Protein AF-E8UXR1-F1 (afdb_monomer_lite)

Radius of gyration: 17.61 Å; chains: 1; bounding box: 44×47×44 Å

Organism: Terriglobus saanensis (strain ATCC BAA-1853 / DSM 23119 / SP1PR4) (NCBI:txid401053)

Sequence (199 aa):
MHSKFLLACFILFTGIFQSSGQEKSSDSKLLAPPGWRSERFSLPPAFAKSIPFAGKEDIRFSPNWAKKNTEGYWTYCFLWAIDDSPSFAAKDIGIYLKDYFTGLIKANLAASKTDVSKAIPVEISLREAEEKNTADKVYEGDIRMLDYKEQAPITLHLRIFVRDQKKVNSGLIVFVEASPQPYNDKVWRYFDSIYKSIN

Structure (mmCIF, N/CA/C/O backbone):
data_AF-E8UXR1-F1
#
_entry.id   AF-E8UXR1-F1
#
loop_
_atom_site.group_PDB
_atom_site.id
_atom_site.type_symbol
_atom_site.label_atom_id
_atom_site.label_alt_id
_atom_site.label_comp_id
_atom_site.label_asym_id
_atom_site.label_entity_id
_atom_site.label_seq_id
_atom_site.pdbx_PDB_ins_code
_atom_site.Cartn_x
_atom_site.Cartn_y
_atom_site.Cartn_z
_atom_site.occupancy
_atom_site.B_iso_or_equiv
_atom_site.auth_seq_id
_atom_site.auth_comp_id
_atom_site.auth_asym_id
_atom_site.auth_atom_id
_atom_site.pdbx_PDB_model_num
ATOM 1 N N . MET A 1 1 ? -29.938 -2.449 15.544 1.00 37.88 1 MET A N 1
ATOM 2 C CA . MET A 1 1 ? -28.965 -1.366 15.269 1.00 37.88 1 MET A CA 1
ATOM 3 C C . MET A 1 1 ? -28.239 -1.672 13.968 1.00 37.88 1 MET A C 1
ATOM 5 O O . MET A 1 1 ? -27.291 -2.444 13.956 1.00 37.88 1 MET A O 1
ATOM 9 N N . HIS A 1 2 ? -28.730 -1.133 12.856 1.00 36.16 2 HIS A N 1
ATOM 10 C CA . HIS A 1 2 ? -28.095 -1.254 11.544 1.00 36.16 2 HIS A CA 1
ATOM 11 C C . HIS A 1 2 ? -27.797 0.156 11.050 1.00 36.16 2 HIS A C 1
ATOM 13 O O . HIS A 1 2 ? -28.686 0.831 10.539 1.00 36.16 2 HIS A O 1
ATOM 19 N N . SER A 1 3 ? -26.565 0.623 11.265 1.00 33.28 3 SER A N 1
ATOM 20 C CA . SER A 1 3 ? -26.126 1.895 10.698 1.00 33.28 3 SER A CA 1
ATOM 21 C C . SER A 1 3 ? -25.685 1.658 9.259 1.00 33.28 3 SER A C 1
ATOM 23 O O . SER A 1 3 ? -24.635 1.069 9.000 1.00 33.28 3 SER A O 1
ATOM 25 N N . LYS A 1 4 ? -26.530 2.078 8.317 1.00 41.59 4 LYS A N 1
ATOM 26 C CA . LYS A 1 4 ? -26.169 2.239 6.910 1.00 41.59 4 LYS A CA 1
ATOM 27 C C . LYS A 1 4 ? -25.312 3.503 6.809 1.00 41.59 4 LYS A C 1
ATOM 29 O O . LYS A 1 4 ? -25.855 4.602 6.775 1.00 41.59 4 LYS A O 1
ATOM 34 N N . PHE A 1 5 ? -23.990 3.365 6.774 1.00 36.91 5 PHE A N 1
ATOM 35 C CA . PHE A 1 5 ? -23.111 4.483 6.430 1.00 36.91 5 PHE A CA 1
ATOM 36 C C . PHE A 1 5 ? -23.036 4.606 4.905 1.00 36.91 5 PHE A C 1
ATOM 38 O O . PHE A 1 5 ? -22.267 3.918 4.239 1.00 36.91 5 PHE A O 1
ATOM 45 N N . LEU A 1 6 ? -23.900 5.462 4.355 1.00 40.62 6 LEU A N 1
ATOM 46 C CA . LEU A 1 6 ? -23.766 6.002 3.006 1.00 40.62 6 LEU A CA 1
ATOM 47 C C . LEU A 1 6 ? -22.643 7.044 3.020 1.00 40.62 6 LEU A C 1
ATOM 49 O O . LEU A 1 6 ? -22.712 8.038 3.739 1.00 40.62 6 LEU A O 1
ATOM 53 N N . LEU A 1 7 ? -21.605 6.794 2.229 1.00 43.22 7 LEU A N 1
ATOM 54 C CA . LEU A 1 7 ? -20.548 7.752 1.940 1.00 43.22 7 LEU A CA 1
ATOM 55 C C . LEU A 1 7 ? -21.128 8.838 1.020 1.00 43.22 7 LEU A C 1
ATOM 57 O O . LEU A 1 7 ? -21.437 8.562 -0.136 1.00 43.22 7 LEU A O 1
ATOM 61 N N . ALA A 1 8 ? -21.288 10.057 1.528 1.00 37.31 8 ALA A N 1
ATOM 62 C CA . ALA A 1 8 ? -21.644 11.226 0.730 1.00 37.31 8 ALA A CA 1
ATOM 63 C C . ALA A 1 8 ? -20.535 12.276 0.869 1.00 37.31 8 ALA A C 1
ATOM 65 O O . ALA A 1 8 ? -20.565 13.116 1.764 1.00 37.31 8 ALA A O 1
ATOM 66 N N . CYS A 1 9 ? -19.539 12.222 -0.017 1.00 46.47 9 CYS A N 1
ATOM 67 C CA . CYS A 1 9 ? -18.670 13.369 -0.266 1.00 46.47 9 CYS A CA 1
ATOM 68 C C . CYS A 1 9 ? -19.430 14.345 -1.175 1.00 46.47 9 CYS A C 1
ATOM 70 O O . CYS A 1 9 ? -19.465 14.167 -2.390 1.00 46.47 9 CYS A O 1
ATOM 72 N N . PHE A 1 10 ? -20.069 15.357 -0.586 1.00 40.69 10 PHE A N 1
ATOM 73 C CA . PHE A 1 10 ? -20.599 16.504 -1.326 1.00 40.69 10 PHE A CA 1
ATOM 74 C C . PHE A 1 10 ? -19.429 17.427 -1.695 1.00 40.69 10 PHE A C 1
ATOM 76 O O . PHE A 1 10 ? -18.862 18.087 -0.826 1.00 40.69 10 PHE A O 1
ATOM 83 N N . ILE A 1 11 ? -19.060 17.472 -2.976 1.00 49.19 11 ILE A N 1
ATOM 84 C CA . ILE A 1 11 ? -18.183 18.513 -3.525 1.00 49.19 11 ILE A CA 1
ATOM 85 C C . ILE A 1 11 ? -19.095 19.550 -4.183 1.00 49.19 11 ILE A C 1
ATOM 87 O O . ILE A 1 11 ? -19.743 19.270 -5.189 1.00 49.19 11 ILE A O 1
ATOM 91 N N . LEU A 1 12 ? -19.176 20.742 -3.590 1.00 37.81 12 LEU A N 1
ATOM 92 C CA . LEU A 1 12 ? -19.806 21.911 -4.201 1.00 37.81 12 LEU A CA 1
ATOM 93 C C . LEU A 1 12 ? -18.927 22.383 -5.366 1.00 37.81 12 LEU A C 1
ATOM 95 O O . LEU A 1 12 ? -17.820 22.871 -5.156 1.00 37.81 12 LEU A O 1
ATOM 99 N N . PHE A 1 13 ? -19.424 22.211 -6.590 1.00 39.62 13 PHE A N 1
ATOM 100 C CA . PHE A 1 13 ? -18.784 22.679 -7.815 1.00 39.62 13 PHE A CA 1
ATOM 101 C C . PHE A 1 13 ? -19.486 23.964 -8.270 1.00 39.62 13 PHE A C 1
ATOM 103 O O . PHE A 1 13 ? -20.562 23.918 -8.861 1.00 39.62 13 PHE A O 1
ATOM 110 N N . THR A 1 14 ? -18.897 25.124 -7.991 1.00 38.06 14 THR A N 1
ATOM 111 C CA . THR A 1 14 ? -19.207 26.353 -8.734 1.00 38.06 14 THR A CA 1
ATOM 112 C C . THR A 1 14 ? -18.170 26.486 -9.836 1.00 38.06 14 THR A C 1
ATOM 114 O O . THR A 1 14 ? -16.982 26.637 -9.560 1.00 38.06 14 THR A O 1
ATOM 117 N N . GLY A 1 15 ? -18.628 26.321 -11.075 1.00 40.72 15 GLY A N 1
ATOM 118 C CA . GLY A 1 15 ? -17.775 26.188 -12.246 1.00 40.72 15 GLY A CA 1
ATOM 119 C C . GLY A 1 15 ? -17.159 27.491 -12.743 1.00 40.72 15 GLY A C 1
ATOM 120 O O . GLY A 1 15 ? -17.719 28.568 -12.566 1.00 40.72 15 GLY A O 1
ATOM 121 N N . ILE A 1 16 ? -16.052 27.331 -13.469 1.00 42.31 16 ILE A N 1
ATOM 122 C CA . ILE A 1 16 ? -15.667 28.154 -14.617 1.00 42.31 16 ILE A CA 1
ATOM 123 C C . ILE A 1 16 ? -15.123 27.185 -15.674 1.00 42.31 16 ILE A C 1
ATOM 125 O O . ILE A 1 16 ? -14.246 26.369 -15.396 1.00 42.31 16 ILE A O 1
ATOM 129 N N . PHE A 1 17 ? -15.693 27.255 -16.877 1.00 44.66 17 PHE A N 1
ATOM 130 C CA . PHE A 1 17 ? -15.209 26.574 -18.074 1.00 44.66 17 PHE A CA 1
ATOM 131 C C . PHE A 1 17 ? -13.811 27.097 -18.428 1.00 44.66 17 PHE A C 1
ATOM 133 O O . PHE A 1 17 ? -13.660 28.280 -18.728 1.00 44.66 17 PHE A O 1
ATOM 140 N N . GLN A 1 18 ? -12.813 26.217 -18.477 1.00 37.34 18 GLN A N 1
ATOM 141 C CA . GLN A 1 18 ? -11.629 26.428 -19.304 1.00 37.34 18 GLN A CA 1
ATOM 142 C C . GLN A 1 18 ? -11.353 25.164 -20.115 1.00 37.34 18 GLN A C 1
ATOM 144 O O . GLN A 1 18 ? -11.163 24.075 -19.582 1.00 37.34 18 GLN A O 1
ATOM 149 N N . SER A 1 19 ? -11.402 25.347 -21.431 1.00 42.09 19 SER A N 1
ATOM 150 C CA . SER A 1 19 ? -10.978 24.392 -22.446 1.00 42.09 19 SER A CA 1
ATOM 151 C C . SER A 1 19 ? -9.459 24.235 -22.376 1.00 42.09 19 SER A C 1
ATOM 153 O O . SER A 1 19 ? -8.739 25.190 -22.664 1.00 42.09 19 SER A O 1
ATOM 155 N N . SER A 1 20 ? -8.978 23.029 -22.089 1.00 39.06 20 SER A N 1
ATOM 156 C CA . SER A 1 20 ? -7.626 22.597 -22.440 1.00 39.06 20 SER A CA 1
ATOM 157 C C . SER A 1 20 ? -7.711 21.303 -23.248 1.00 39.06 20 SER A C 1
ATOM 159 O O . SER A 1 20 ? -8.556 20.441 -22.998 1.00 39.06 20 SER A O 1
ATOM 161 N N . GLY A 1 21 ? -6.901 21.249 -24.307 1.00 32.19 21 GLY A N 1
ATOM 162 C CA . GLY A 1 21 ? -6.923 20.207 -25.325 1.00 32.19 21 GLY A CA 1
ATOM 163 C C . GLY A 1 21 ? -6.777 18.806 -24.744 1.00 32.19 21 GLY A C 1
ATOM 164 O O . GLY A 1 21 ? -6.145 18.600 -23.711 1.00 32.19 21 GLY A O 1
ATOM 165 N N . GLN A 1 22 ? -7.375 17.835 -25.434 1.00 39.00 22 GLN A N 1
ATOM 166 C CA . GLN A 1 22 ? -7.189 16.424 -25.130 1.00 39.00 22 GLN A CA 1
ATOM 167 C C . GLN A 1 22 ? -5.724 16.035 -25.337 1.00 39.00 22 GLN A C 1
ATOM 169 O O . GLN A 1 22 ? -5.319 15.632 -26.426 1.00 39.00 22 GLN A O 1
ATOM 174 N N . GLU A 1 23 ? -4.935 16.120 -24.275 1.00 38.19 23 GLU A N 1
ATOM 175 C CA . GLU A 1 23 ? -3.692 15.381 -24.189 1.00 38.19 23 GLU A CA 1
ATOM 176 C C . GLU A 1 23 ? -4.058 13.942 -23.827 1.00 38.19 23 GLU A C 1
ATOM 178 O O . GLU A 1 23 ? -4.617 13.640 -22.770 1.00 38.19 23 GLU A O 1
ATOM 183 N N . LYS A 1 24 ? -3.847 13.052 -24.794 1.00 35.44 24 LYS A N 1
ATOM 184 C CA . LYS A 1 24 ? -4.186 11.635 -24.731 1.00 35.44 24 LYS A CA 1
ATOM 185 C C . LYS A 1 24 ? -3.234 10.941 -23.751 1.00 35.44 24 LYS A C 1
ATOM 187 O O . LYS A 1 24 ? -2.323 10.237 -24.172 1.00 35.44 24 LYS A O 1
ATOM 192 N N . SER A 1 25 ? -3.430 11.140 -22.446 1.00 35.50 25 SER A N 1
ATOM 193 C CA . SER A 1 25 ? -2.745 10.340 -21.429 1.00 35.50 25 SER A CA 1
ATOM 194 C C . SER A 1 25 ? -3.220 8.900 -21.597 1.00 35.50 25 SER A C 1
ATOM 196 O O . SER A 1 25 ? -4.424 8.654 -21.508 1.00 35.50 25 SER A O 1
ATOM 198 N N . SER A 1 26 ? -2.315 7.968 -21.892 1.00 37.97 26 SER A N 1
ATOM 199 C CA . SER A 1 26 ? -2.614 6.538 -21.980 1.00 37.97 26 SER A CA 1
ATOM 200 C C . SER A 1 26 ? -3.322 6.091 -20.702 1.00 37.97 26 SER A C 1
ATOM 202 O O . SER A 1 26 ? -2.708 6.000 -19.641 1.00 37.97 26 SER A O 1
ATOM 204 N N . ASP A 1 27 ? -4.631 5.881 -20.799 1.00 48.84 27 ASP A N 1
ATOM 205 C CA . ASP A 1 27 ? -5.504 5.549 -19.680 1.00 48.84 27 ASP A CA 1
ATOM 206 C C . ASP A 1 27 ? -5.240 4.083 -19.294 1.00 48.84 27 ASP A C 1
ATOM 208 O O . ASP A 1 27 ? -5.953 3.173 -19.718 1.00 48.84 27 ASP A O 1
ATOM 212 N N . SER A 1 28 ? -4.142 3.818 -18.573 1.00 49.62 28 SER A N 1
ATOM 213 C CA . SER A 1 28 ? -3.838 2.476 -18.072 1.00 49.62 28 SER A CA 1
ATOM 214 C C . SER A 1 28 ? -4.925 2.101 -17.068 1.00 49.62 28 SER A C 1
ATOM 216 O O . SER A 1 28 ? -4.946 2.565 -15.926 1.00 49.62 28 SER A O 1
ATOM 218 N N . LYS A 1 29 ? -5.897 1.311 -17.517 1.00 67.25 29 LYS A N 1
ATOM 219 C CA . LYS A 1 29 ? -7.053 0.918 -16.721 1.00 67.25 29 LYS A CA 1
ATOM 220 C C . LYS A 1 29 ? -6.746 -0.444 -16.108 1.00 67.25 29 LYS A C 1
ATOM 222 O O . LYS A 1 29 ? -6.852 -1.441 -16.814 1.00 67.25 29 LYS A O 1
ATOM 227 N N . LEU A 1 30 ? -6.399 -0.504 -14.817 1.00 82.06 30 LEU A N 1
ATOM 228 C CA . LEU A 1 30 ? -6.308 -1.801 -14.133 1.00 82.06 30 LEU A CA 1
ATOM 229 C C . LEU A 1 30 ? -7.620 -2.568 -14.347 1.00 82.06 30 LEU A C 1
ATOM 231 O O . LEU A 1 30 ? -8.709 -1.995 -14.193 1.00 82.06 30 LEU A O 1
ATOM 235 N N . LEU A 1 31 ? -7.552 -3.857 -14.658 1.00 85.06 31 LEU A N 1
ATOM 236 C CA . LEU A 1 31 ? -8.752 -4.683 -14.675 1.00 85.06 31 LEU A CA 1
ATOM 237 C C . LEU A 1 31 ? -9.374 -4.712 -13.268 1.00 85.06 31 LEU A C 1
ATOM 239 O O . LEU A 1 31 ? -8.678 -4.738 -12.255 1.00 85.06 31 LEU A O 1
ATOM 243 N N . ALA A 1 32 ? -10.702 -4.647 -13.197 1.00 84.25 32 ALA A N 1
ATOM 244 C CA . ALA A 1 32 ? -11.448 -4.832 -11.958 1.00 84.25 32 ALA A CA 1
ATOM 245 C C . ALA A 1 32 ? -12.195 -6.168 -12.051 1.00 84.25 32 ALA A C 1
ATOM 247 O O . ALA A 1 32 ? -13.115 -6.272 -12.868 1.00 84.25 32 ALA A O 1
ATOM 248 N N . PRO A 1 33 ? -11.816 -7.196 -11.270 1.00 87.88 33 PRO A N 1
ATOM 249 C CA . PRO A 1 33 ? -12.578 -8.434 -11.235 1.00 87.88 33 PRO A CA 1
ATOM 250 C C . PRO A 1 33 ? -14.012 -8.181 -10.731 1.00 87.88 33 PRO A C 1
ATOM 252 O O . PRO A 1 33 ? -14.260 -7.184 -10.043 1.00 87.88 33 PRO A O 1
ATOM 255 N N . PRO A 1 34 ? -14.977 -9.068 -11.032 1.00 88.25 34 PRO A N 1
ATOM 256 C CA . PRO A 1 34 ? -16.359 -8.894 -10.595 1.00 88.25 34 PRO A CA 1
ATOM 257 C C . PRO A 1 34 ? -16.476 -8.642 -9.085 1.00 88.25 34 PRO A C 1
ATOM 259 O O . PRO A 1 34 ? -15.903 -9.365 -8.272 1.00 88.25 34 PRO A O 1
ATOM 262 N N . GLY A 1 35 ? -17.220 -7.599 -8.710 1.00 90.75 35 GLY A N 1
ATOM 263 C CA . GLY A 1 35 ? -17.447 -7.221 -7.310 1.00 90.75 35 GLY A CA 1
ATOM 264 C C . GLY A 1 35 ? -16.310 -6.439 -6.644 1.00 90.75 35 GLY A C 1
ATOM 265 O O . GLY A 1 35 ? -16.484 -5.997 -5.508 1.00 90.75 35 GLY A O 1
ATOM 266 N N . TRP A 1 36 ? -15.177 -6.227 -7.321 1.00 94.81 36 TRP A N 1
ATOM 267 C CA . TRP A 1 36 ? -14.120 -5.357 -6.813 1.00 94.81 36 TRP A CA 1
ATOM 268 C C . TRP A 1 36 ? -14.499 -3.891 -6.997 1.00 94.81 36 TRP A C 1
ATOM 270 O O . TRP A 1 36 ? -15.018 -3.480 -8.036 1.00 94.81 36 TRP A O 1
ATOM 280 N N . ARG A 1 37 ? -14.225 -3.090 -5.970 1.00 95.19 37 ARG A N 1
ATOM 281 C CA . ARG A 1 37 ? -14.463 -1.645 -5.985 1.00 95.19 37 ARG A CA 1
ATOM 282 C C . ARG A 1 37 ? -13.205 -0.929 -6.461 1.00 95.19 37 ARG A C 1
ATOM 284 O O . ARG A 1 37 ? -12.111 -1.300 -6.050 1.00 95.19 37 ARG A O 1
ATOM 291 N N . SER A 1 38 ? -13.366 0.124 -7.256 1.00 94.75 38 SER A N 1
ATOM 292 C CA . SER A 1 38 ? -12.246 0.910 -7.779 1.00 94.75 38 SER A CA 1
ATOM 293 C C . SER A 1 38 ? -12.254 2.339 -7.253 1.00 94.75 38 SER A C 1
ATOM 295 O O . SER A 1 38 ? -13.321 2.937 -7.126 1.00 94.75 38 SER A O 1
ATOM 297 N N . GLU A 1 39 ? -11.072 2.897 -7.003 1.00 94.25 39 GLU A N 1
ATOM 298 C CA . GLU A 1 39 ? -10.871 4.320 -6.699 1.00 94.25 39 GLU A CA 1
ATOM 299 C C . GLU A 1 39 ? -9.656 4.850 -7.468 1.00 94.25 39 GLU A C 1
ATOM 301 O O . GLU A 1 39 ? -8.744 4.086 -7.783 1.00 94.25 39 GLU A O 1
ATOM 306 N N . ARG A 1 40 ? -9.663 6.147 -7.796 1.00 93.75 40 ARG A N 1
ATOM 307 C CA . ARG A 1 40 ? -8.572 6.829 -8.506 1.00 93.75 40 ARG A CA 1
ATOM 308 C C . ARG A 1 40 ? -8.361 8.227 -7.970 1.00 93.75 40 ARG A C 1
ATOM 310 O O . ARG A 1 40 ? -9.339 8.940 -7.747 1.00 93.75 40 ARG A O 1
ATOM 317 N N . PHE A 1 41 ? -7.106 8.634 -7.846 1.00 92.12 41 PHE A N 1
ATOM 318 C CA . PHE A 1 41 ? -6.729 10.002 -7.494 1.00 92.12 41 PHE A CA 1
ATOM 319 C C . PHE A 1 41 ? -5.282 10.301 -7.909 1.00 92.12 41 PHE A C 1
ATOM 321 O O . PHE A 1 41 ? -4.548 9.409 -8.329 1.00 92.12 41 PHE A O 1
ATOM 328 N N . SER A 1 42 ? -4.883 11.570 -7.837 1.00 94.94 42 SER A N 1
ATOM 329 C CA . SER A 1 42 ? -3.529 12.011 -8.189 1.00 94.94 42 SER A CA 1
ATOM 330 C C . SER A 1 42 ? -2.513 11.698 -7.089 1.00 94.94 42 SER A C 1
ATOM 332 O O . SER A 1 42 ? -2.836 11.770 -5.901 1.00 94.94 42 SER A O 1
ATOM 334 N N . LEU A 1 43 ? -1.275 11.421 -7.493 1.00 93.62 43 LEU A N 1
ATOM 335 C CA . LEU A 1 43 ? -0.114 11.363 -6.611 1.00 93.62 43 LEU A CA 1
ATOM 336 C C . LEU A 1 43 ? 0.544 12.754 -6.495 1.00 93.62 43 LEU A C 1
ATOM 338 O O . LEU A 1 43 ? 0.586 13.484 -7.490 1.00 93.62 43 LEU A O 1
ATOM 342 N N . PRO A 1 44 ? 1.070 13.120 -5.312 1.00 94.88 44 PRO A N 1
ATOM 343 C CA . PRO A 1 44 ? 0.898 12.410 -4.046 1.00 94.88 44 PRO A CA 1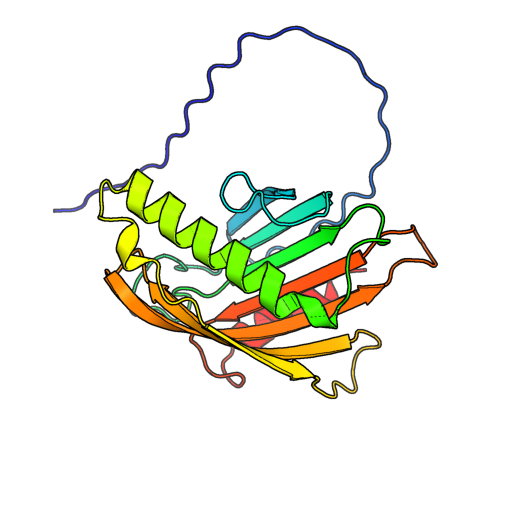
ATOM 344 C C . PRO A 1 44 ? -0.544 12.562 -3.515 1.00 94.88 44 PRO A C 1
ATOM 346 O O . PRO A 1 44 ? -1.168 13.610 -3.713 1.00 94.88 44 PRO A O 1
ATOM 349 N N . PRO A 1 45 ? -1.095 11.563 -2.800 1.00 95.62 45 PRO A N 1
ATOM 350 C CA . PRO A 1 45 ? -2.414 11.709 -2.200 1.00 95.62 45 PRO A CA 1
ATOM 351 C C . PRO A 1 45 ? -2.415 12.809 -1.140 1.00 95.62 45 PRO A C 1
ATOM 353 O O . PRO A 1 45 ? -1.420 13.049 -0.453 1.00 95.62 45 PRO A O 1
ATOM 356 N N . ALA A 1 46 ? -3.580 13.424 -0.915 1.00 96.25 46 ALA A N 1
ATOM 357 C CA . ALA A 1 46 ? -3.733 14.506 0.061 1.00 96.25 46 ALA A CA 1
ATOM 358 C C . ALA A 1 46 ? -3.284 14.124 1.486 1.00 96.25 46 ALA A C 1
ATOM 360 O O . ALA A 1 46 ? -2.893 15.005 2.255 1.00 96.25 46 ALA A O 1
ATOM 361 N N . PHE A 1 47 ? -3.326 12.830 1.825 1.00 96.06 47 PHE A N 1
ATOM 362 C CA . PHE A 1 47 ? -2.901 12.299 3.118 1.00 96.06 47 PHE A CA 1
ATOM 363 C C . PHE A 1 47 ? -1.396 11.983 3.216 1.00 96.06 47 PHE A C 1
ATOM 365 O O . PHE A 1 47 ? -0.916 11.818 4.332 1.00 96.06 47 PHE A O 1
ATOM 372 N N . ALA A 1 48 ? -0.640 11.936 2.110 1.00 95.31 48 ALA A N 1
ATOM 373 C CA . ALA A 1 48 ? 0.797 11.618 2.101 1.00 95.31 48 ALA A CA 1
ATOM 374 C C . ALA A 1 48 ? 1.600 12.557 1.179 1.00 95.31 48 ALA A C 1
ATOM 376 O O . ALA A 1 48 ? 2.274 12.135 0.244 1.00 95.31 48 ALA A O 1
ATOM 377 N N . LYS A 1 49 ? 1.536 13.862 1.464 1.00 93.69 49 LYS A N 1
ATOM 378 C CA . LYS A 1 49 ? 2.162 14.925 0.653 1.00 93.69 49 LYS A CA 1
ATOM 379 C C . LYS A 1 49 ? 3.699 14.934 0.650 1.00 93.69 49 LYS A C 1
ATOM 381 O O . LYS A 1 49 ? 4.276 15.692 -0.118 1.00 93.69 49 LYS A O 1
ATOM 386 N N . SER A 1 50 ? 4.355 14.162 1.519 1.00 90.00 50 SER A N 1
ATOM 387 C CA . SER A 1 50 ? 5.822 14.042 1.559 1.00 90.00 50 SER A CA 1
ATOM 388 C C . SER A 1 50 ? 6.388 13.195 0.419 1.00 90.00 50 SER A C 1
ATOM 390 O O . SER A 1 50 ? 7.585 13.267 0.152 1.00 90.00 50 SER A O 1
ATOM 392 N N . ILE A 1 51 ? 5.544 12.408 -0.256 1.00 92.00 51 ILE A N 1
ATOM 393 C CA . ILE A 1 51 ? 5.944 11.591 -1.399 1.00 92.00 51 ILE A CA 1
ATOM 394 C C . ILE A 1 51 ? 6.404 12.520 -2.548 1.00 92.00 51 ILE A C 1
ATOM 396 O O . ILE A 1 51 ? 5.622 13.369 -2.983 1.00 92.00 51 ILE A O 1
ATOM 400 N N . PRO A 1 52 ? 7.653 12.393 -3.046 1.00 91.38 52 PRO A N 1
ATOM 401 C CA . PRO A 1 52 ? 8.311 13.422 -3.860 1.00 91.38 52 PRO A CA 1
ATOM 402 C C . PRO A 1 52 ? 8.083 13.264 -5.374 1.00 91.38 52 PRO A C 1
ATOM 404 O O . PRO A 1 52 ? 8.923 13.679 -6.175 1.00 91.38 52 PRO A O 1
ATOM 407 N N . PHE A 1 53 ? 6.991 12.619 -5.780 1.00 90.38 53 PHE A N 1
ATOM 408 C CA . PHE A 1 53 ? 6.690 12.354 -7.184 1.00 90.38 53 PHE A CA 1
ATOM 409 C C . PHE A 1 53 ? 5.206 12.548 -7.492 1.00 90.38 53 PHE A C 1
ATOM 411 O O . PHE A 1 53 ? 4.339 12.361 -6.635 1.00 90.38 53 PHE A O 1
ATOM 418 N N . ALA A 1 54 ? 4.940 12.945 -8.734 1.00 91.25 54 ALA A N 1
ATOM 419 C CA . ALA A 1 54 ? 3.602 13.128 -9.275 1.00 91.25 54 ALA A CA 1
ATOM 420 C C . ALA A 1 54 ? 3.155 11.882 -10.050 1.00 91.25 54 ALA A C 1
ATOM 422 O O . ALA A 1 54 ? 3.941 10.974 -10.319 1.00 91.25 54 ALA A O 1
ATOM 423 N N . GLY A 1 55 ? 1.872 11.823 -10.388 1.00 92.19 55 GLY A N 1
ATOM 424 C CA . GLY A 1 55 ? 1.311 10.720 -11.154 1.00 92.19 55 GLY A CA 1
ATOM 425 C C . GLY A 1 55 ? -0.139 10.446 -10.802 1.00 92.19 55 GLY A C 1
ATOM 426 O O . GLY A 1 55 ? -0.865 11.310 -10.298 1.00 92.19 55 GLY A O 1
ATOM 427 N N . LYS A 1 56 ? -0.567 9.210 -11.043 1.00 93.12 56 LYS A N 1
ATOM 428 C CA . LYS A 1 56 ? -1.918 8.730 -10.748 1.00 93.12 56 LYS A CA 1
ATOM 429 C C . LYS A 1 56 ? -1.867 7.435 -9.953 1.00 93.12 56 LYS A C 1
ATOM 431 O O . LYS A 1 56 ? -1.040 6.565 -10.209 1.00 93.12 56 LYS A O 1
ATOM 436 N N . GLU A 1 57 ? -2.807 7.296 -9.032 1.00 94.38 57 GLU A N 1
ATOM 437 C CA . GLU A 1 57 ? -3.095 6.053 -8.334 1.00 94.38 57 GLU A CA 1
ATOM 438 C C . GLU A 1 57 ? -4.407 5.447 -8.847 1.00 94.38 57 GLU A C 1
ATOM 440 O O . GLU A 1 57 ? -5.413 6.149 -8.986 1.00 94.38 57 GLU A O 1
ATOM 445 N N . ASP A 1 58 ? -4.402 4.141 -9.127 1.00 95.00 58 ASP A N 1
ATOM 446 C CA . ASP A 1 58 ? -5.590 3.348 -9.471 1.00 95.00 58 ASP A CA 1
ATOM 447 C C . ASP A 1 58 ? -5.694 2.147 -8.515 1.00 95.00 58 ASP A C 1
ATOM 449 O O . ASP A 1 58 ? -4.828 1.276 -8.516 1.00 95.00 58 ASP A O 1
ATOM 453 N N . ILE A 1 59 ? -6.741 2.089 -7.687 1.00 96.12 59 ILE A N 1
ATOM 454 C CA . ILE A 1 59 ? -6.896 1.119 -6.585 1.00 96.12 59 ILE A CA 1
ATOM 455 C C . ILE A 1 59 ? -7.993 0.108 -6.902 1.00 96.12 59 ILE A C 1
ATOM 457 O O . ILE A 1 59 ? -9.043 0.470 -7.436 1.00 96.12 59 ILE A O 1
ATOM 461 N N . ARG A 1 60 ? -7.807 -1.157 -6.524 1.00 96.88 60 ARG A N 1
ATOM 462 C CA . ARG A 1 60 ? -8.830 -2.210 -6.530 1.00 96.88 60 ARG A CA 1
ATOM 463 C C . ARG A 1 60 ? -8.984 -2.775 -5.120 1.00 96.88 60 ARG A C 1
ATOM 465 O O . ARG A 1 60 ? -8.065 -3.388 -4.589 1.00 96.88 60 ARG A O 1
ATOM 472 N N . PHE A 1 61 ? -10.162 -2.610 -4.532 1.00 97.12 61 PHE A N 1
ATOM 473 C CA . PHE A 1 61 ? -10.530 -3.210 -3.253 1.00 97.12 61 PHE A CA 1
ATOM 474 C C . PHE A 1 61 ? -11.306 -4.501 -3.473 1.00 97.12 61 PHE A C 1
ATOM 476 O O . PHE A 1 61 ? -12.274 -4.515 -4.242 1.00 97.12 61 PHE A O 1
ATOM 483 N N . SER A 1 62 ? -10.926 -5.558 -2.760 1.00 96.94 62 SER A N 1
ATOM 484 C CA . SER A 1 62 ? -11.647 -6.826 -2.817 1.00 96.94 62 SER A CA 1
ATOM 485 C C . SER A 1 62 ? -13.088 -6.701 -2.282 1.00 96.94 62 SER A C 1
ATOM 487 O O . SER A 1 62 ? -13.422 -5.767 -1.532 1.00 96.94 62 SER A O 1
ATOM 489 N N . PRO A 1 63 ? -13.984 -7.639 -2.635 1.00 96.19 63 PRO A N 1
ATOM 490 C CA . PRO A 1 63 ? -15.281 -7.746 -1.986 1.00 96.19 63 PRO A CA 1
ATOM 491 C C . PRO A 1 63 ? -15.118 -7.872 -0.467 1.00 96.19 63 PRO A C 1
ATOM 493 O O . PRO A 1 63 ? -14.341 -8.687 0.016 1.00 96.19 63 PRO A O 1
ATOM 496 N N . ASN A 1 64 ? -15.902 -7.102 0.292 1.00 95.62 64 ASN A N 1
ATOM 497 C CA . ASN A 1 64 ? -15.852 -7.067 1.760 1.00 95.62 64 ASN A CA 1
ATOM 498 C C . ASN A 1 64 ? -14.549 -6.513 2.373 1.00 95.62 64 ASN A C 1
ATOM 500 O O . ASN A 1 64 ? -14.326 -6.711 3.565 1.00 95.62 64 ASN A O 1
ATOM 504 N N . TRP A 1 65 ? -13.748 -5.733 1.634 1.00 96.38 65 TRP A N 1
ATOM 505 C CA . TRP A 1 65 ? -12.487 -5.169 2.147 1.00 96.38 65 TRP A CA 1
ATOM 506 C C . TRP A 1 65 ? -12.573 -4.410 3.477 1.00 96.38 65 TRP A C 1
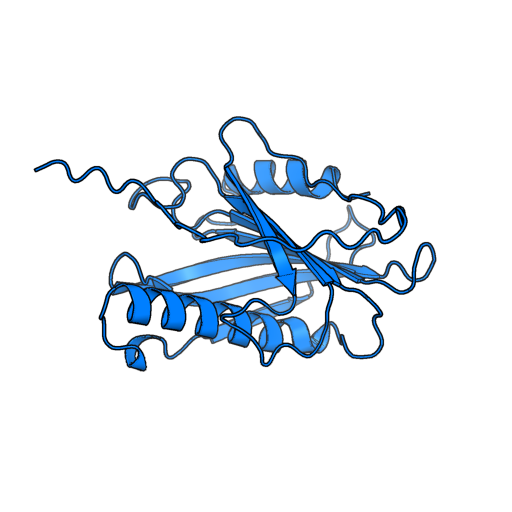ATOM 508 O O . TRP A 1 65 ? -11.608 -4.368 4.237 1.00 96.38 65 TRP A O 1
ATOM 518 N N . ALA A 1 66 ? -13.733 -3.824 3.779 1.00 95.38 66 ALA A N 1
ATOM 519 C CA . ALA A 1 66 ? -13.984 -3.078 5.008 1.00 95.38 66 ALA A CA 1
ATOM 520 C C . ALA A 1 66 ? -14.744 -3.877 6.084 1.00 95.38 66 ALA A C 1
ATOM 522 O O . ALA A 1 66 ? -15.132 -3.300 7.097 1.00 95.38 66 ALA A O 1
ATOM 523 N N . LYS A 1 67 ? -15.003 -5.175 5.875 1.00 96.62 67 LYS A N 1
ATOM 524 C CA . LYS A 1 67 ? -15.758 -6.022 6.804 1.00 96.62 67 LYS A CA 1
ATOM 525 C C . LYS A 1 67 ? -14.819 -6.988 7.522 1.00 96.62 67 LYS A C 1
ATOM 527 O O . LYS A 1 67 ? -14.325 -7.938 6.915 1.00 96.62 67 LYS A O 1
ATOM 532 N N . LYS A 1 68 ? -14.620 -6.759 8.822 1.00 94.50 68 LYS A N 1
ATOM 533 C CA . LYS A 1 68 ? -13.819 -7.622 9.699 1.00 94.50 68 LYS A CA 1
ATOM 534 C C . LYS A 1 68 ? -14.247 -9.090 9.598 1.00 94.50 68 LYS A C 1
ATOM 536 O O . LYS A 1 68 ? -15.423 -9.383 9.374 1.00 94.50 68 LYS A O 1
ATOM 541 N N . ASN A 1 69 ? -13.300 -10.000 9.825 1.00 93.12 69 ASN A N 1
ATOM 542 C CA . ASN A 1 69 ? -13.501 -11.454 9.822 1.00 93.12 69 ASN A CA 1
ATOM 543 C C . ASN A 1 69 ? -14.029 -11.991 8.482 1.00 93.12 69 ASN A C 1
ATOM 545 O O . ASN A 1 69 ? -14.707 -13.016 8.438 1.00 93.12 69 ASN A O 1
ATOM 549 N N . THR A 1 70 ? -13.743 -11.289 7.386 1.00 95.88 70 THR A N 1
ATOM 550 C CA . THR A 1 70 ? -13.946 -11.804 6.034 1.00 95.88 70 THR A CA 1
ATOM 551 C C . THR A 1 70 ? -12.609 -11.945 5.341 1.00 95.88 70 THR A C 1
ATOM 553 O O . THR A 1 70 ? -11.653 -11.252 5.673 1.00 95.88 70 THR A O 1
ATOM 556 N N . GLU A 1 71 ? -12.555 -12.839 4.364 1.00 93.88 71 GLU A N 1
ATOM 557 C CA . GLU A 1 71 ? -11.338 -13.106 3.604 1.00 93.88 71 GLU A CA 1
ATOM 558 C C . GLU A 1 71 ? -10.785 -11.853 2.912 1.00 93.88 71 GLU A C 1
ATOM 560 O O . GLU A 1 71 ? -9.579 -11.645 2.897 1.00 93.88 71 GLU A O 1
ATOM 565 N N . GLY A 1 72 ? -11.673 -10.988 2.408 1.00 96.25 72 GLY A N 1
ATOM 566 C CA . GLY A 1 72 ? -11.282 -9.750 1.741 1.00 96.25 72 GLY A CA 1
ATOM 567 C C . GLY A 1 72 ? -10.846 -8.632 2.685 1.00 96.25 72 GLY A C 1
ATOM 568 O O . GLY A 1 72 ? -10.414 -7.591 2.204 1.00 96.25 72 GLY A O 1
ATOM 569 N N . TYR A 1 73 ? -10.975 -8.787 4.007 1.00 98.25 73 TYR A N 1
ATOM 570 C CA . TYR A 1 73 ? -10.689 -7.716 4.961 1.00 98.25 73 TYR A CA 1
ATOM 571 C C . TYR A 1 73 ? -9.264 -7.171 4.795 1.00 98.25 73 TYR A C 1
ATOM 573 O O . TYR A 1 73 ? -8.313 -7.939 4.846 1.00 98.25 73 TYR A O 1
ATOM 581 N N . TRP A 1 74 ? -9.113 -5.856 4.588 1.00 98.12 74 TRP A N 1
ATOM 582 C CA . TRP A 1 74 ? -7.822 -5.223 4.262 1.00 98.12 74 TRP A CA 1
ATOM 583 C C . TRP A 1 74 ? -7.076 -5.841 3.057 1.00 98.12 74 TRP A C 1
ATOM 585 O O . TRP A 1 74 ? -5.869 -5.670 2.918 1.00 98.12 74 TRP A O 1
ATOM 595 N N . THR A 1 75 ? -7.794 -6.498 2.143 1.00 98.38 75 THR A N 1
ATOM 596 C CA . THR A 1 75 ? -7.256 -7.046 0.892 1.00 98.38 75 THR A CA 1
ATOM 597 C C . THR A 1 75 ? -7.563 -6.108 -0.271 1.00 98.38 75 THR A C 1
ATOM 599 O O . THR A 1 75 ? -8.729 -5.900 -0.639 1.00 98.38 75 THR A O 1
ATOM 602 N N . TYR A 1 76 ? -6.517 -5.540 -0.863 1.00 98.19 76 TYR A N 1
ATOM 603 C CA . TYR A 1 76 ? -6.603 -4.615 -1.989 1.00 98.19 76 TYR A CA 1
ATOM 604 C C . TYR A 1 76 ? -5.257 -4.513 -2.715 1.00 98.19 76 TYR A C 1
ATOM 606 O O . TYR A 1 76 ? -4.223 -4.927 -2.201 1.00 98.19 76 TYR A O 1
ATOM 614 N N . CYS A 1 77 ? -5.266 -3.958 -3.919 1.00 98.06 77 CYS A N 1
ATOM 615 C CA . CYS A 1 77 ? -4.049 -3.614 -4.645 1.00 98.06 77 CYS A CA 1
ATOM 616 C C . CYS A 1 77 ? -4.176 -2.221 -5.254 1.00 98.06 77 CYS A C 1
ATOM 618 O O . CYS A 1 77 ? -5.288 -1.740 -5.489 1.00 98.06 77 CYS A O 1
ATOM 620 N N . PHE A 1 78 ? -3.055 -1.577 -5.540 1.00 97.12 78 PHE A N 1
ATOM 621 C CA . PHE A 1 78 ? -3.030 -0.286 -6.210 1.00 97.12 78 PHE A CA 1
ATOM 622 C C . PHE A 1 78 ? -1.856 -0.176 -7.175 1.00 97.12 78 PHE A C 1
ATOM 624 O O . PHE A 1 78 ? -0.810 -0.792 -6.993 1.00 97.12 78 PHE A O 1
ATOM 631 N N . LEU A 1 79 ? -2.059 0.613 -8.222 1.00 95.75 79 LEU A N 1
ATOM 632 C CA . LEU A 1 79 ? -1.058 0.969 -9.214 1.00 95.75 79 LEU A CA 1
ATOM 633 C C . LEU A 1 79 ? -0.702 2.438 -9.035 1.00 95.75 79 LEU A C 1
ATOM 635 O O . LEU A 1 79 ? -1.567 3.292 -9.217 1.00 95.75 79 LEU A O 1
ATOM 639 N N . TRP A 1 80 ? 0.558 2.731 -8.740 1.00 94.25 80 TRP A N 1
ATOM 640 C CA . TRP A 1 80 ? 1.133 4.055 -8.937 1.00 94.25 80 TRP A CA 1
ATOM 641 C C . TRP A 1 80 ? 1.727 4.124 -10.343 1.00 94.25 80 TRP A C 1
ATOM 643 O O . TRP A 1 80 ? 2.741 3.489 -10.633 1.00 94.25 80 TRP A O 1
ATOM 653 N N . ALA A 1 81 ? 1.072 4.889 -11.214 1.00 92.06 81 ALA A N 1
ATOM 654 C CA . ALA A 1 81 ? 1.623 5.327 -12.488 1.00 92.06 81 ALA A CA 1
ATOM 655 C C . ALA A 1 81 ? 2.303 6.676 -12.244 1.00 92.06 81 ALA A C 1
ATOM 657 O O . ALA A 1 81 ? 1.631 7.703 -12.138 1.00 92.06 81 ALA A O 1
ATOM 658 N N . ILE A 1 82 ? 3.618 6.639 -12.055 1.00 90.44 82 ILE A N 1
ATOM 659 C C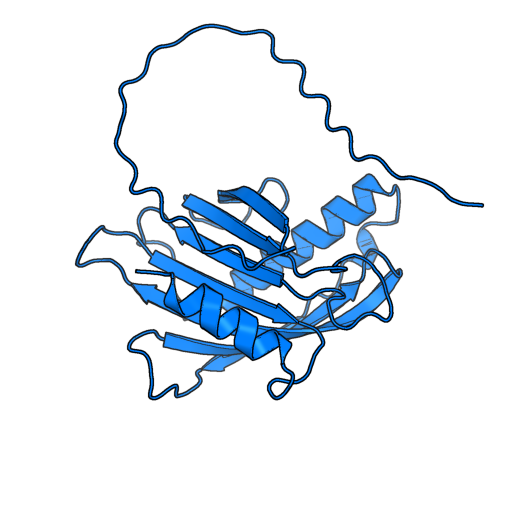A . ILE A 1 82 ? 4.430 7.782 -11.646 1.00 90.44 82 ILE A CA 1
ATOM 660 C C . ILE A 1 82 ? 4.918 8.505 -12.901 1.00 90.44 82 ILE A C 1
ATOM 662 O O . ILE A 1 82 ? 5.563 7.900 -13.766 1.00 90.44 82 ILE A O 1
ATOM 666 N N . ASP A 1 83 ? 4.589 9.792 -12.984 1.00 85.94 83 ASP A N 1
ATOM 667 C CA . ASP A 1 83 ? 5.082 10.693 -14.024 1.00 85.94 83 ASP A CA 1
ATOM 668 C C . ASP A 1 83 ? 6.547 11.007 -13.743 1.00 85.94 83 ASP A C 1
ATOM 670 O O . ASP A 1 83 ? 6.878 11.188 -12.579 1.00 85.94 83 ASP A O 1
ATOM 674 N N . ASP A 1 84 ? 7.365 11.108 -14.799 1.00 72.38 84 ASP A N 1
ATOM 675 C CA . ASP A 1 84 ? 8.789 11.481 -14.784 1.00 72.38 84 ASP A CA 1
ATOM 676 C C . ASP A 1 84 ? 9.596 10.885 -13.607 1.00 72.38 84 ASP A C 1
ATOM 678 O O . ASP A 1 84 ? 9.462 11.236 -12.436 1.00 72.38 84 ASP A O 1
ATOM 682 N N . SER A 1 85 ? 10.497 9.956 -13.913 1.00 63.81 85 SER A N 1
ATOM 683 C CA . SER A 1 85 ? 11.127 9.091 -12.909 1.00 63.81 85 SER A CA 1
ATOM 684 C C . SER A 1 85 ? 12.435 9.572 -12.231 1.00 63.81 85 SER A C 1
ATOM 686 O O . SER A 1 85 ? 13.050 8.733 -11.565 1.00 63.81 85 SER A O 1
ATOM 688 N N . PRO A 1 86 ? 12.933 10.834 -12.305 1.00 60.78 86 PRO A N 1
ATOM 689 C CA . PRO A 1 86 ? 14.277 11.136 -11.809 1.00 60.78 86 PRO A CA 1
ATOM 690 C C . PRO A 1 86 ? 14.407 11.084 -10.277 1.00 60.78 86 PRO A C 1
ATOM 692 O O . PRO A 1 86 ? 15.530 10.979 -9.785 1.00 60.78 86 PRO A O 1
ATOM 695 N N . SER A 1 87 ? 13.302 11.128 -9.518 1.00 62.12 87 SER A N 1
ATOM 696 C CA . SER A 1 87 ? 13.319 11.100 -8.045 1.00 62.12 87 SER A CA 1
ATOM 697 C C . SER A 1 87 ? 12.982 9.743 -7.416 1.00 62.12 87 SER A C 1
ATOM 699 O O . SER A 1 87 ? 13.222 9.568 -6.222 1.00 62.12 87 SER A O 1
ATOM 701 N N . PHE A 1 88 ? 12.459 8.771 -8.174 1.00 72.69 88 PHE A N 1
ATOM 702 C CA . PHE A 1 88 ? 12.084 7.472 -7.613 1.00 72.69 88 PHE A CA 1
ATOM 703 C C . PHE A 1 88 ? 13.266 6.501 -7.639 1.00 72.69 88 PHE A C 1
ATOM 705 O O . PHE A 1 88 ? 13.664 6.004 -8.695 1.00 72.69 88 PHE A O 1
ATOM 712 N N . ALA A 1 89 ? 13.787 6.146 -6.465 1.00 72.62 89 ALA A N 1
ATOM 713 C CA . ALA A 1 89 ? 14.685 5.008 -6.333 1.00 72.62 89 ALA A CA 1
ATOM 714 C C . ALA A 1 89 ? 13.918 3.811 -5.760 1.00 72.62 89 ALA A C 1
ATOM 716 O O . ALA A 1 89 ? 13.325 3.902 -4.692 1.00 72.62 89 ALA A O 1
ATOM 717 N N . ALA A 1 90 ? 13.968 2.655 -6.431 1.00 69.06 90 ALA A N 1
ATOM 718 C CA . ALA A 1 90 ? 13.271 1.446 -5.968 1.00 69.06 90 ALA A CA 1
ATOM 719 C C . ALA A 1 90 ? 13.671 1.019 -4.543 1.00 69.06 90 ALA A C 1
ATOM 721 O O . ALA A 1 90 ? 12.842 0.504 -3.801 1.00 69.06 90 ALA A O 1
ATOM 722 N N . LYS A 1 91 ? 14.909 1.313 -4.124 1.00 71.75 91 LYS A N 1
ATOM 723 C CA . LYS A 1 91 ? 15.376 1.113 -2.741 1.00 71.75 91 LYS A CA 1
ATOM 724 C C . LYS A 1 91 ? 14.595 1.930 -1.696 1.00 71.75 91 LYS A C 1
ATOM 726 O O . LYS A 1 91 ? 14.567 1.542 -0.534 1.00 71.75 91 LYS A O 1
ATOM 731 N N . ASP A 1 92 ? 13.945 3.018 -2.105 1.00 87.62 92 ASP A N 1
ATOM 732 C CA . ASP A 1 92 ? 13.204 3.930 -1.230 1.00 87.62 92 ASP A CA 1
ATOM 733 C C . ASP A 1 92 ? 11.705 3.586 -1.167 1.00 87.62 92 ASP A C 1
ATOM 735 O O . ASP A 1 92 ? 10.951 4.222 -0.432 1.00 87.62 92 ASP A O 1
ATOM 739 N N . ILE A 1 93 ? 11.253 2.536 -1.868 1.00 91.75 93 ILE A N 1
ATOM 740 C CA . ILE A 1 93 ? 9.839 2.139 -1.903 1.00 91.75 93 ILE A CA 1
ATOM 741 C C . ILE A 1 93 ? 9.253 1.891 -0.508 1.00 91.75 93 ILE A C 1
ATOM 743 O O . ILE A 1 93 ? 8.123 2.288 -0.232 1.00 91.75 93 ILE A O 1
ATOM 747 N N . GLY A 1 94 ? 10.038 1.314 0.406 1.00 94.38 94 GLY A N 1
ATOM 748 C CA . GLY A 1 94 ? 9.622 1.118 1.794 1.00 94.38 94 GLY A CA 1
ATOM 749 C C . GLY A 1 94 ? 9.410 2.435 2.547 1.00 94.38 94 GLY A C 1
ATOM 750 O O . GLY A 1 94 ? 8.502 2.526 3.368 1.00 94.38 94 GLY A O 1
ATOM 751 N N . ILE A 1 95 ? 10.187 3.479 2.242 1.00 93.62 95 ILE A N 1
ATOM 752 C CA . ILE A 1 95 ? 10.014 4.818 2.826 1.00 93.62 95 ILE A CA 1
ATOM 753 C C . ILE A 1 95 ? 8.709 5.433 2.314 1.00 93.62 95 ILE A C 1
ATOM 755 O O . ILE A 1 95 ? 7.890 5.890 3.109 1.00 93.62 95 ILE A O 1
ATOM 759 N N . TYR A 1 96 ? 8.468 5.377 1.002 1.00 94.75 96 TYR A N 1
ATOM 760 C CA . TYR A 1 96 ? 7.257 5.945 0.404 1.00 94.75 96 TYR A CA 1
ATOM 761 C C . TYR A 1 96 ? 5.985 5.222 0.848 1.00 94.75 96 TYR A C 1
ATOM 763 O O . TYR A 1 96 ? 4.985 5.869 1.157 1.00 94.75 96 TYR A O 1
ATOM 771 N N . LEU A 1 97 ? 6.019 3.890 0.949 1.00 96.69 97 LEU A N 1
ATOM 772 C CA . LEU A 1 97 ? 4.903 3.122 1.498 1.00 96.69 97 LEU A CA 1
ATOM 773 C C . LEU A 1 97 ? 4.678 3.452 2.976 1.00 96.69 97 LEU A C 1
ATOM 775 O O . LEU A 1 97 ? 3.535 3.615 3.399 1.00 96.69 97 LEU A O 1
ATOM 779 N N . LYS A 1 98 ? 5.738 3.628 3.770 1.00 96.25 98 LYS A N 1
ATOM 780 C CA . LYS A 1 98 ? 5.597 3.999 5.183 1.00 96.25 98 LYS A CA 1
ATOM 781 C C . LYS A 1 98 ? 4.885 5.341 5.324 1.00 96.25 98 LYS A C 1
ATOM 783 O O . LYS A 1 98 ? 3.957 5.449 6.129 1.00 96.25 98 LYS A O 1
ATOM 788 N N . ASP A 1 99 ? 5.277 6.332 4.531 1.00 95.56 99 ASP A N 1
ATOM 789 C CA . ASP A 1 99 ? 4.634 7.646 4.498 1.00 95.56 99 ASP A CA 1
ATOM 790 C C . ASP A 1 99 ? 3.172 7.547 4.047 1.00 95.56 99 ASP A C 1
ATOM 792 O O . ASP A 1 99 ? 2.285 8.101 4.704 1.00 95.56 99 ASP A O 1
ATOM 796 N N . TYR A 1 100 ? 2.908 6.778 2.986 1.00 97.25 100 TYR A N 1
ATOM 797 C CA . TYR A 1 100 ? 1.565 6.522 2.470 1.00 97.25 100 TYR A CA 1
ATOM 798 C C . TYR A 1 100 ? 0.631 5.969 3.553 1.00 97.25 100 TYR A C 1
ATOM 800 O O . TYR A 1 100 ? -0.410 6.559 3.851 1.00 97.25 100 TYR A O 1
ATOM 808 N N . PHE A 1 101 ? 1.016 4.860 4.186 1.00 97.75 101 PHE A N 1
ATOM 809 C CA . PHE A 1 101 ? 0.186 4.185 5.181 1.00 97.75 101 PHE A CA 1
ATOM 810 C C . PHE A 1 101 ? 0.072 4.982 6.485 1.00 97.75 101 PHE A C 1
ATOM 812 O O . PHE A 1 101 ? -1.010 5.042 7.073 1.00 97.75 101 PHE A O 1
ATOM 819 N N . THR A 1 102 ? 1.139 5.670 6.907 1.00 97.31 102 THR A N 1
ATOM 820 C CA . THR A 1 102 ? 1.086 6.582 8.063 1.00 97.31 102 THR A CA 1
ATOM 821 C C . THR A 1 102 ? 0.074 7.701 7.820 1.00 97.31 102 THR A C 1
ATOM 823 O O . THR A 1 102 ? -0.754 7.995 8.686 1.00 97.31 102 THR A O 1
ATOM 826 N N . GLY A 1 103 ? 0.117 8.314 6.636 1.00 97.25 103 GLY A N 1
ATOM 827 C CA . GLY A 1 103 ? -0.818 9.349 6.215 1.00 97.25 103 GLY A CA 1
ATOM 828 C C . GLY A 1 103 ? -2.261 8.853 6.164 1.00 97.25 103 GLY A C 1
ATOM 829 O O . GLY A 1 103 ? -3.151 9.481 6.742 1.00 97.25 103 GLY A O 1
ATOM 830 N N . LEU A 1 104 ? -2.484 7.692 5.540 1.00 97.19 104 LEU A N 1
ATOM 831 C CA . LEU A 1 104 ? -3.795 7.054 5.416 1.00 97.19 104 LEU A CA 1
ATOM 832 C C . LEU A 1 104 ? -4.441 6.819 6.786 1.00 97.19 104 LEU A C 1
ATOM 834 O O . LEU A 1 104 ? -5.605 7.173 6.994 1.00 97.19 104 LEU A O 1
ATOM 838 N N . ILE A 1 105 ? -3.691 6.248 7.732 1.00 97.81 105 ILE A N 1
ATOM 839 C CA . ILE A 1 105 ? -4.187 5.973 9.084 1.00 97.81 105 ILE A CA 1
ATOM 840 C C . ILE A 1 105 ? -4.510 7.285 9.800 1.00 97.81 105 ILE A C 1
ATOM 842 O O . ILE A 1 105 ? -5.621 7.436 10.307 1.00 97.81 105 ILE A O 1
ATOM 846 N N . LYS A 1 106 ? -3.596 8.267 9.794 1.00 97.44 106 LYS A N 1
ATOM 847 C CA . LYS A 1 106 ? -3.828 9.579 10.426 1.00 97.44 106 LYS A CA 1
ATOM 848 C C . LYS A 1 106 ? -5.067 10.277 9.873 1.00 97.44 106 LYS A C 1
ATOM 850 O O . LYS A 1 106 ? -5.866 10.790 10.653 1.00 97.44 106 LYS A O 1
ATOM 855 N N . ALA A 1 107 ? -5.247 10.275 8.553 1.00 97.00 107 ALA A N 1
ATOM 856 C CA . ALA A 1 107 ? -6.399 10.892 7.905 1.00 97.00 107 ALA A CA 1
ATOM 857 C C . ALA A 1 107 ? -7.719 10.230 8.333 1.00 97.00 107 ALA A C 1
ATOM 859 O O . ALA A 1 107 ? -8.680 10.931 8.649 1.00 97.00 107 ALA A O 1
ATOM 860 N N . ASN A 1 108 ? -7.757 8.895 8.411 1.00 97.06 108 ASN A N 1
ATOM 861 C CA . ASN A 1 108 ? -8.949 8.168 8.853 1.00 97.06 108 ASN A CA 1
ATOM 862 C C . ASN A 1 108 ? -9.240 8.364 10.349 1.00 97.06 108 ASN A C 1
ATOM 864 O O . ASN A 1 108 ? -10.398 8.571 10.706 1.00 97.06 108 ASN A O 1
ATOM 868 N N . LEU A 1 109 ? -8.216 8.371 11.211 1.00 96.75 109 LEU A N 1
ATOM 869 C CA . LEU A 1 109 ? -8.376 8.668 12.641 1.00 96.75 109 LEU A CA 1
ATOM 870 C C . LEU A 1 109 ? -8.897 10.093 12.865 1.00 96.75 109 LEU A C 1
ATOM 872 O O . LEU A 1 109 ? -9.824 10.296 13.648 1.00 96.75 109 LEU A O 1
ATOM 876 N N . ALA A 1 110 ? -8.354 11.078 12.144 1.00 96.56 110 ALA A N 1
ATOM 877 C CA . ALA A 1 110 ? -8.825 12.457 12.213 1.00 96.56 110 ALA A CA 1
ATOM 878 C C . ALA A 1 110 ? -10.292 12.573 11.766 1.00 96.56 110 ALA A C 1
ATOM 880 O O . ALA A 1 110 ? -11.101 13.203 12.450 1.00 96.56 110 ALA A O 1
ATOM 881 N N . ALA A 1 111 ? -10.660 11.913 10.661 1.00 96.44 111 ALA A N 1
ATOM 882 C CA . ALA A 1 111 ? -12.033 11.887 10.160 1.00 96.44 111 ALA A CA 1
ATOM 883 C C . ALA A 1 111 ? -13.014 11.235 11.154 1.00 96.44 111 ALA A C 1
ATOM 885 O O . ALA A 1 111 ? -14.145 11.701 11.295 1.00 96.44 111 ALA A O 1
ATOM 886 N N . SER A 1 112 ? -12.578 10.208 11.893 1.00 94.50 112 SER A N 1
ATOM 887 C CA . SER A 1 112 ? -13.364 9.564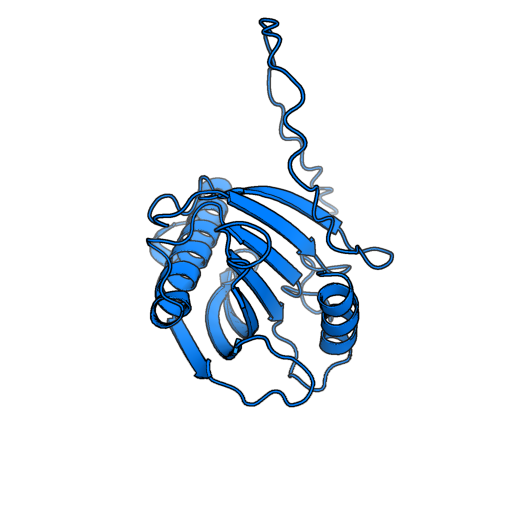 12.953 1.00 94.50 112 SER A CA 1
ATOM 888 C C . SER A 1 112 ? -13.258 10.254 14.318 1.00 94.50 112 SER A C 1
ATOM 890 O O . SER A 1 112 ? -13.738 9.703 15.310 1.00 94.50 112 SER A O 1
ATOM 892 N N . LYS A 1 113 ? -12.632 11.440 14.401 1.00 95.19 113 LYS A N 1
ATOM 893 C CA . LYS A 1 113 ? -12.378 12.183 15.654 1.00 95.19 113 LYS A CA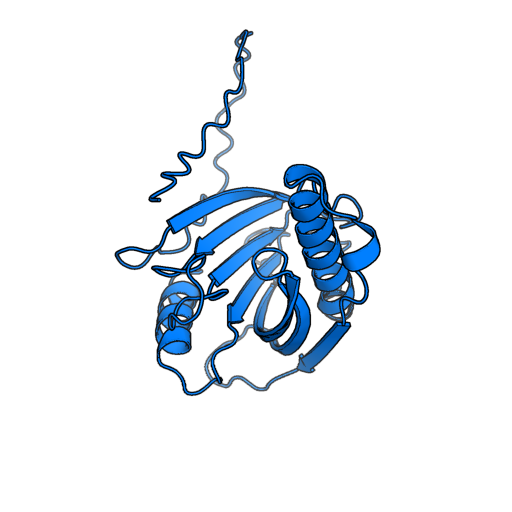 1
ATOM 894 C C . LYS A 1 113 ? -11.678 11.336 16.725 1.00 95.19 113 LYS A C 1
ATOM 896 O O . LYS A 1 113 ? -11.914 11.492 17.920 1.00 95.19 113 LYS A O 1
ATOM 901 N N . THR A 1 114 ? -10.844 10.403 16.285 1.00 94.12 114 THR A N 1
ATOM 902 C CA . THR A 1 114 ? -10.016 9.550 17.133 1.00 94.12 114 THR A CA 1
ATOM 903 C C . THR A 1 114 ? -8.614 10.142 17.243 1.00 94.12 114 THR A C 1
ATOM 905 O O . THR A 1 114 ? -8.152 10.838 16.342 1.00 94.12 114 THR A O 1
ATOM 908 N N . ASP A 1 115 ? -7.930 9.868 18.353 1.00 93.44 115 ASP A N 1
ATOM 909 C CA . ASP A 1 115 ? -6.562 10.333 18.573 1.00 93.44 115 ASP A CA 1
ATOM 910 C C . ASP A 1 115 ? -5.604 9.844 17.469 1.00 93.44 115 ASP A C 1
ATOM 912 O O . ASP A 1 115 ? -5.358 8.646 17.319 1.00 93.44 115 ASP A O 1
ATOM 916 N N . VAL A 1 116 ? -5.051 10.798 16.715 1.00 93.75 116 VAL A N 1
ATOM 917 C CA . VAL A 1 116 ? -4.122 10.573 15.597 1.00 93.75 116 VAL A CA 1
ATOM 918 C C . VAL A 1 116 ? -2.746 10.081 16.045 1.00 93.75 116 VAL A C 1
ATOM 920 O O . VAL A 1 116 ? -2.001 9.543 15.223 1.00 93.75 116 VAL A O 1
ATOM 923 N N . SER A 1 117 ? -2.395 10.240 17.327 1.00 91.81 117 SER A N 1
ATOM 924 C CA . SER A 1 117 ? -1.121 9.764 17.879 1.00 91.81 117 SER A CA 1
ATOM 925 C C . SER A 1 117 ? -0.985 8.238 17.781 1.00 91.81 117 SER A C 1
ATOM 927 O O . SER A 1 117 ? 0.117 7.721 17.608 1.00 91.81 117 SER A O 1
ATOM 929 N N . LYS A 1 118 ? -2.120 7.524 17.758 1.00 89.88 118 LYS A N 1
ATOM 930 C CA . LYS A 1 118 ? -2.208 6.064 17.610 1.00 89.88 118 LYS A CA 1
ATOM 931 C C . LYS A 1 118 ? -1.729 5.536 16.259 1.00 89.88 118 LYS A C 1
ATOM 933 O O . LYS A 1 118 ? -1.541 4.334 16.114 1.00 89.88 118 LYS A O 1
ATOM 938 N N . ALA A 1 119 ? -1.545 6.401 15.262 1.00 85.56 119 ALA A N 1
ATOM 939 C CA . ALA A 1 119 ? -1.093 5.997 13.933 1.00 85.56 119 ALA A CA 1
ATOM 940 C C . ALA A 1 119 ? 0.361 5.481 13.890 1.00 85.56 119 ALA A C 1
ATOM 942 O O . ALA A 1 119 ? 0.835 5.105 12.821 1.00 85.56 119 ALA A O 1
ATOM 943 N N . ILE A 1 120 ? 1.088 5.511 15.010 1.00 81.75 120 ILE A N 1
ATOM 944 C CA . ILE A 1 120 ? 2.509 5.170 15.101 1.00 81.75 120 ILE A CA 1
ATOM 945 C C . ILE A 1 120 ? 2.678 3.936 16.012 1.00 81.75 120 ILE A C 1
ATOM 947 O O . ILE A 1 120 ? 2.057 3.899 17.075 1.00 81.75 120 ILE A O 1
ATOM 951 N N . PRO A 1 121 ? 3.540 2.960 15.658 1.00 85.69 121 PRO A N 1
ATOM 952 C CA . PRO A 1 121 ? 4.408 2.932 14.479 1.00 85.69 121 PRO A CA 1
ATOM 953 C C . PRO A 1 121 ? 3.778 2.219 13.270 1.00 85.69 121 PRO A C 1
ATOM 955 O O . PRO A 1 121 ? 3.130 1.185 13.406 1.00 85.69 121 P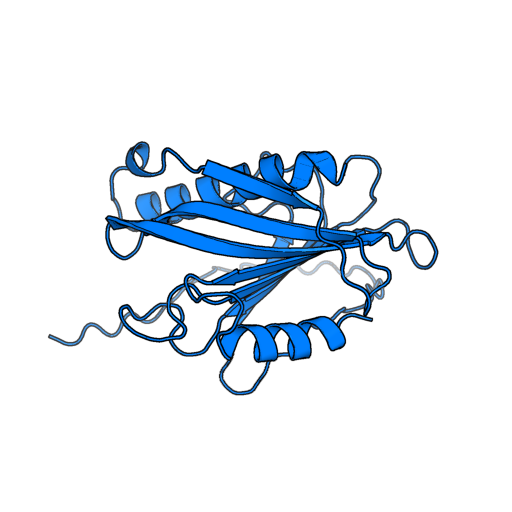RO A O 1
ATOM 958 N N . VAL A 1 122 ? 4.036 2.760 12.074 1.00 95.56 122 VAL A N 1
ATOM 959 C CA . VAL A 1 122 ? 3.997 1.991 10.823 1.00 95.56 122 VAL A CA 1
ATOM 960 C C . VAL A 1 122 ? 5.403 1.465 10.570 1.00 95.56 122 VAL A C 1
ATOM 962 O O . VAL A 1 122 ? 6.360 2.243 10.474 1.00 95.56 122 VAL A O 1
ATOM 965 N N . GLU A 1 123 ? 5.527 0.150 10.473 1.00 96.62 123 GLU A N 1
ATOM 966 C CA . GLU A 1 123 ? 6.785 -0.550 10.229 1.00 96.62 123 GLU A CA 1
ATOM 967 C C . GLU A 1 123 ? 6.683 -1.324 8.927 1.00 96.62 123 GLU A C 1
ATOM 969 O O . GLU A 1 123 ? 5.687 -2.001 8.687 1.00 96.62 123 GLU A O 1
ATOM 974 N N . ILE A 1 124 ? 7.716 -1.217 8.098 1.00 96.00 124 ILE A N 1
ATOM 975 C CA . ILE A 1 124 ? 7.795 -1.901 6.812 1.00 96.00 124 ILE A CA 1
ATOM 976 C C . ILE A 1 124 ? 9.094 -2.689 6.766 1.00 96.00 124 ILE A C 1
ATOM 978 O O . ILE A 1 124 ? 10.160 -2.155 7.077 1.00 96.00 124 ILE A O 1
ATOM 982 N N . SER A 1 125 ? 8.987 -3.944 6.350 1.00 95.69 125 SER A N 1
ATOM 983 C CA . SER A 1 125 ? 10.111 -4.808 6.011 1.00 95.69 125 SER A CA 1
ATOM 984 C C . SER A 1 125 ? 9.902 -5.298 4.591 1.00 95.69 125 SER A C 1
ATOM 986 O O . SER A 1 125 ? 8.831 -5.812 4.285 1.00 95.69 125 SER A O 1
ATOM 988 N N . LEU A 1 126 ? 10.897 -5.122 3.727 1.00 95.88 126 LEU A N 1
ATOM 989 C CA . LEU A 1 126 ? 10.856 -5.576 2.342 1.00 95.88 126 LEU A CA 1
ATOM 990 C C . LEU A 1 126 ? 12.158 -6.288 2.007 1.00 95.88 126 LEU A C 1
ATOM 992 O O . LEU A 1 126 ? 13.238 -5.877 2.433 1.00 95.88 126 LEU A O 1
ATOM 996 N N . ARG A 1 127 ? 12.044 -7.322 1.185 1.00 93.94 127 ARG A N 1
ATOM 997 C CA . ARG A 1 127 ? 13.161 -7.983 0.519 1.00 93.94 127 ARG A CA 1
ATOM 998 C C . ARG A 1 127 ? 12.869 -8.071 -0.968 1.00 93.94 127 ARG A C 1
ATOM 1000 O O . ARG A 1 127 ? 11.715 -8.198 -1.372 1.00 93.94 127 ARG A O 1
ATOM 1007 N N . GLU A 1 128 ? 13.916 -8.022 -1.774 1.00 93.06 128 GLU A N 1
ATOM 1008 C CA . GLU A 1 128 ? 13.798 -8.382 -3.184 1.00 93.06 128 GLU A CA 1
ATOM 1009 C C . GLU A 1 128 ? 13.446 -9.876 -3.292 1.00 93.06 128 GLU A C 1
ATOM 1011 O O . GLU A 1 128 ? 13.870 -10.692 -2.465 1.00 93.06 128 GLU A O 1
ATOM 1016 N N . ALA A 1 129 ? 12.605 -10.220 -4.260 1.00 90.88 129 ALA A N 1
ATOM 1017 C CA . ALA A 1 129 ? 12.143 -11.572 -4.526 1.00 90.88 129 ALA A CA 1
ATOM 1018 C C . ALA A 1 129 ? 12.478 -11.944 -5.973 1.00 90.88 129 ALA A C 1
ATOM 1020 O O . ALA A 1 129 ? 12.286 -11.147 -6.891 1.00 90.88 129 ALA A O 1
ATOM 1021 N N . GLU A 1 130 ? 12.965 -13.165 -6.184 1.00 84.94 130 GLU A N 1
ATOM 1022 C CA . GLU A 1 130 ? 13.157 -13.698 -7.531 1.00 84.94 130 GLU A CA 1
ATOM 1023 C C . GLU A 1 130 ? 11.827 -14.244 -8.062 1.00 84.94 130 GLU A C 1
ATOM 1025 O O . GLU A 1 130 ? 11.370 -15.303 -7.633 1.00 84.94 130 GLU A O 1
ATOM 1030 N N . GLU A 1 131 ? 11.218 -13.550 -9.024 1.00 81.62 131 GLU A N 1
ATOM 1031 C CA . GLU A 1 131 ? 10.031 -14.031 -9.733 1.00 81.62 131 GLU A CA 1
ATOM 1032 C C . GLU A 1 131 ? 10.394 -14.368 -11.180 1.00 81.62 131 GLU A C 1
ATOM 1034 O O . GLU A 1 131 ? 10.720 -13.501 -11.987 1.00 81.62 131 GLU A O 1
ATOM 1039 N N . LYS A 1 132 ? 10.335 -15.658 -11.524 1.00 73.75 132 LYS A N 1
ATOM 1040 C CA . LYS A 1 132 ? 10.795 -16.161 -12.829 1.00 73.75 132 LYS A CA 1
ATOM 1041 C C . LYS A 1 132 ? 9.858 -15.798 -13.980 1.00 73.75 132 LYS A C 1
ATOM 1043 O O . LYS A 1 132 ? 10.251 -15.910 -15.137 1.00 73.75 132 LYS A O 1
ATOM 1048 N N . ASN A 1 133 ? 8.624 -15.398 -13.674 1.00 80.62 133 ASN A N 1
ATOM 1049 C CA . ASN A 1 133 ? 7.577 -15.172 -14.668 1.00 80.62 133 ASN A CA 1
ATOM 1050 C C . ASN A 1 133 ? 7.373 -13.694 -15.031 1.00 80.62 133 ASN A C 1
ATOM 1052 O O . ASN A 1 133 ? 6.388 -13.364 -15.692 1.00 80.62 133 ASN A O 1
ATOM 1056 N N . THR A 1 134 ? 8.270 -12.802 -14.609 1.00 84.00 134 THR A N 1
ATOM 1057 C CA . THR A 1 134 ? 8.210 -11.382 -14.962 1.00 84.00 134 THR A CA 1
ATOM 1058 C C . THR A 1 134 ? 9.598 -10.786 -15.176 1.00 84.00 134 THR A C 1
ATOM 1060 O O . THR A 1 134 ? 10.588 -11.265 -14.634 1.00 84.00 134 THR A O 1
ATOM 1063 N N . ALA A 1 135 ? 9.662 -9.737 -15.995 1.00 86.50 135 ALA A N 1
ATOM 1064 C CA . ALA A 1 135 ? 10.846 -8.893 -16.132 1.00 86.50 135 ALA A CA 1
ATOM 1065 C C . ALA A 1 135 ? 10.864 -7.738 -15.109 1.00 86.50 135 ALA A C 1
ATOM 1067 O O . ALA A 1 135 ? 11.842 -6.992 -15.045 1.00 86.50 135 ALA A O 1
ATOM 1068 N N . ASP A 1 136 ? 9.784 -7.569 -14.340 1.00 90.88 136 ASP A N 1
ATOM 1069 C CA . ASP A 1 136 ? 9.673 -6.538 -13.311 1.00 90.88 136 ASP A CA 1
ATOM 1070 C C . ASP A 1 136 ? 10.545 -6.888 -12.103 1.00 90.88 136 ASP A C 1
ATOM 1072 O O . ASP A 1 136 ? 10.732 -8.057 -11.762 1.00 90.88 136 ASP A O 1
ATOM 1076 N N . LYS A 1 137 ? 11.040 -5.865 -11.400 1.00 92.38 137 LYS A N 1
ATOM 1077 C CA . LYS A 1 137 ? 11.641 -6.091 -10.082 1.00 92.38 137 LYS A CA 1
ATOM 1078 C C . LYS A 1 137 ? 10.534 -6.384 -9.089 1.00 92.38 137 LYS A C 1
ATOM 1080 O O . LYS A 1 137 ? 9.578 -5.609 -9.006 1.00 92.38 137 LYS A O 1
ATOM 1085 N N . VAL A 1 138 ? 10.681 -7.462 -8.330 1.00 94.56 138 VAL A N 1
ATOM 1086 C CA . VAL A 1 138 ? 9.677 -7.885 -7.356 1.00 94.56 138 VAL A CA 1
ATOM 1087 C C . VAL A 1 138 ? 10.224 -7.729 -5.948 1.00 94.56 138 VAL A C 1
ATOM 1089 O O . VAL A 1 138 ? 11.355 -8.109 -5.656 1.00 94.56 138 VAL A O 1
ATOM 1092 N N . TYR A 1 139 ? 9.406 -7.166 -5.070 1.00 95.81 139 TYR A N 1
ATOM 1093 C CA . TYR A 1 139 ? 9.663 -7.107 -3.640 1.00 95.81 139 TYR A CA 1
ATOM 1094 C C . TYR A 1 139 ? 8.525 -7.788 -2.898 1.00 95.81 139 TYR A C 1
ATOM 1096 O O . TYR A 1 139 ? 7.361 -7.659 -3.273 1.00 95.81 139 TYR A O 1
ATOM 1104 N N . GLU A 1 140 ? 8.860 -8.468 -1.812 1.00 96.62 140 GLU A N 1
ATOM 1105 C CA . GLU A 1 140 ? 7.887 -9.031 -0.885 1.00 96.62 140 GLU A CA 1
ATOM 1106 C C . GLU A 1 140 ? 8.234 -8.625 0.539 1.00 96.62 140 GLU A C 1
ATOM 1108 O O . GLU A 1 140 ? 9.395 -8.360 0.869 1.00 96.62 140 GLU A O 1
ATOM 1113 N N . GLY A 1 141 ? 7.232 -8.614 1.404 1.00 96.88 141 GLY A N 1
ATOM 1114 C CA . GLY A 1 141 ? 7.454 -8.348 2.811 1.00 96.88 141 GLY A CA 1
ATOM 1115 C C . GLY A 1 141 ? 6.174 -8.020 3.543 1.00 96.88 141 GLY A C 1
ATOM 1116 O O . GLY A 1 141 ? 5.108 -8.507 3.180 1.00 96.88 141 GLY A O 1
ATOM 1117 N N . ASP A 1 142 ? 6.293 -7.204 4.579 1.00 98.06 142 ASP A N 1
ATOM 1118 C CA . ASP A 1 142 ? 5.214 -6.957 5.521 1.00 98.06 142 ASP A CA 1
ATOM 1119 C C . ASP A 1 142 ? 5.131 -5.479 5.886 1.00 98.06 142 ASP A C 1
ATOM 1121 O O . ASP A 1 142 ? 6.145 -4.786 6.022 1.00 98.06 142 ASP A O 1
ATOM 1125 N N . ILE A 1 143 ? 3.904 -5.025 6.126 1.00 98.06 143 ILE A N 1
ATOM 1126 C CA . ILE A 1 143 ? 3.618 -3.788 6.839 1.00 98.06 143 ILE A CA 1
ATOM 1127 C C . ILE A 1 143 ? 2.869 -4.098 8.130 1.00 98.06 143 ILE A C 1
ATOM 1129 O O . ILE A 1 143 ? 1.783 -4.675 8.110 1.00 98.06 143 ILE A O 1
ATOM 1133 N N . ARG A 1 144 ? 3.435 -3.677 9.261 1.00 98.19 144 ARG A N 1
ATOM 1134 C CA . ARG A 1 144 ? 2.782 -3.709 10.572 1.00 98.19 144 ARG A CA 1
ATOM 1135 C C . ARG A 1 144 ? 2.285 -2.312 10.904 1.00 98.19 144 ARG A C 1
ATOM 1137 O O . ARG A 1 144 ? 3.058 -1.354 10.890 1.00 98.19 144 ARG A O 1
ATOM 1144 N N . MET A 1 145 ? 0.994 -2.188 11.183 1.00 97.75 145 MET A N 1
ATOM 1145 C CA . MET A 1 145 ? 0.347 -0.892 11.376 1.00 97.75 145 MET A CA 1
ATOM 1146 C C . MET A 1 145 ? -0.900 -0.989 12.261 1.00 97.75 145 MET A C 1
ATOM 1148 O O . MET A 1 145 ? -1.307 -2.074 12.676 1.00 97.75 145 MET A O 1
ATOM 1152 N N . LEU A 1 146 ? -1.526 0.156 12.541 1.00 97.81 146 LEU A N 1
ATOM 1153 C CA . LEU A 1 146 ? -2.845 0.205 13.166 1.00 97.81 146 LEU A CA 1
ATOM 1154 C C . LEU A 1 146 ? -3.941 -0.029 12.118 1.00 97.81 146 LEU A C 1
ATOM 1156 O O . LEU A 1 146 ? -4.073 0.731 11.158 1.00 97.81 146 LEU A O 1
ATOM 1160 N N . ASP A 1 147 ? -4.804 -1.006 12.366 1.00 96.94 147 ASP A N 1
ATOM 1161 C CA . ASP A 1 147 ? -6.112 -1.082 11.735 1.00 96.94 147 ASP A CA 1
ATOM 1162 C C . ASP A 1 147 ? -6.995 0.045 12.281 1.00 96.94 147 ASP A C 1
ATOM 1164 O O . ASP A 1 147 ? -7.540 -0.045 13.382 1.00 96.94 147 ASP A O 1
ATOM 1168 N N . TYR A 1 148 ? -7.145 1.132 11.524 1.00 95.81 148 TYR A N 1
ATOM 1169 C CA . TYR A 1 148 ? -7.931 2.283 11.976 1.00 95.81 148 TYR A CA 1
ATOM 1170 C C . TYR A 1 148 ? -9.427 1.967 12.165 1.00 95.81 148 TYR A C 1
ATOM 1172 O O . TYR A 1 148 ? -10.110 2.723 12.859 1.00 95.81 148 TYR A O 1
ATOM 1180 N N . LYS A 1 149 ? -9.944 0.879 11.569 1.00 94.12 149 LYS A N 1
ATOM 1181 C CA . LYS A 1 149 ? -11.353 0.469 11.690 1.00 94.12 149 LYS A CA 1
ATOM 1182 C C . LYS A 1 149 ? -11.602 -0.254 13.010 1.00 94.12 149 LYS A C 1
ATOM 1184 O O . LYS A 1 149 ? -12.590 0.025 13.679 1.00 94.12 149 LYS A O 1
ATOM 1189 N N . GLU A 1 150 ? -10.683 -1.139 13.388 1.00 95.56 150 GLU A N 1
ATOM 1190 C CA . GLU A 1 150 ? -10.793 -1.976 14.593 1.00 95.56 150 GLU A CA 1
ATOM 1191 C C . GLU A 1 150 ? -9.980 -1.453 15.780 1.00 95.56 150 GLU A C 1
ATOM 1193 O O . GLU A 1 150 ? -10.096 -1.981 16.882 1.00 95.56 150 GLU A O 1
ATOM 1198 N N . GLN A 1 151 ? -9.168 -0.412 15.571 1.00 93.81 151 GLN A N 1
ATOM 1199 C CA . GLN A 1 151 ? -8.279 0.177 16.576 1.00 93.81 151 GLN A CA 1
ATOM 1200 C C . GLN A 1 151 ? -7.320 -0.857 17.196 1.00 93.81 151 GLN A C 1
ATOM 1202 O O . GLN A 1 151 ? -7.002 -0.789 18.383 1.00 93.81 151 GLN A O 1
ATOM 1207 N N . ALA A 1 152 ? -6.851 -1.807 16.383 1.00 94.31 152 ALA A N 1
ATOM 1208 C CA . ALA A 1 152 ? -5.967 -2.895 16.790 1.00 94.31 152 ALA A CA 1
ATOM 1209 C C . ALA A 1 152 ? -4.785 -3.042 15.814 1.00 94.31 152 ALA A C 1
ATOM 1211 O O . ALA A 1 152 ? -4.899 -2.630 14.660 1.00 94.31 152 ALA A O 1
ATOM 1212 N N . PRO A 1 153 ? -3.643 -3.612 16.233 1.00 96.44 153 PRO A N 1
ATOM 1213 C CA . PRO A 1 153 ? -2.552 -3.913 15.312 1.00 96.44 153 PRO A CA 1
ATOM 1214 C C . PRO A 1 153 ? -2.980 -4.895 14.215 1.00 96.44 153 PRO A C 1
ATOM 1216 O O . PRO A 1 153 ? -3.686 -5.867 14.488 1.00 96.44 153 PRO A O 1
ATOM 1219 N N . ILE A 1 154 ? -2.504 -4.667 12.995 1.00 97.69 154 ILE A N 1
ATOM 1220 C CA . ILE A 1 154 ? -2.655 -5.568 11.850 1.00 97.69 154 ILE A CA 1
ATOM 1221 C C . ILE A 1 154 ? -1.335 -5.653 11.085 1.00 97.69 154 ILE A C 1
ATOM 1223 O O . ILE A 1 154 ? -0.579 -4.679 11.017 1.00 97.69 154 ILE A O 1
ATOM 1227 N N . THR A 1 155 ? -1.080 -6.819 10.499 1.00 98.25 155 THR A N 1
ATOM 1228 C CA . THR A 1 155 ? -0.006 -7.020 9.528 1.00 98.25 155 THR A CA 1
ATOM 1229 C C . THR A 1 155 ? -0.629 -7.287 8.167 1.00 98.25 155 THR A C 1
ATOM 1231 O O . THR A 1 155 ? -1.523 -8.127 8.065 1.00 98.25 155 THR A O 1
ATOM 1234 N N . LEU A 1 156 ? -0.164 -6.583 7.137 1.00 98.69 156 LEU A N 1
ATOM 1235 C CA . LEU A 1 156 ? -0.447 -6.933 5.749 1.00 98.69 156 LEU A CA 1
ATOM 1236 C C . LEU A 1 156 ? 0.830 -7.459 5.109 1.00 98.69 156 LEU A C 1
ATOM 1238 O O . LEU A 1 156 ? 1.885 -6.836 5.221 1.00 98.69 156 LEU A O 1
ATOM 1242 N N . HIS A 1 157 ? 0.701 -8.573 4.413 1.00 98.69 157 HIS A N 1
ATOM 1243 C CA . HIS A 1 157 ? 1.701 -9.092 3.503 1.00 98.69 157 HIS A CA 1
ATOM 1244 C C . HIS A 1 157 ? 1.650 -8.291 2.202 1.00 98.69 157 HIS A C 1
ATOM 1246 O O . HIS A 1 157 ? 0.565 -7.933 1.727 1.00 98.69 157 HIS A O 1
ATOM 1252 N N . LEU A 1 158 ? 2.822 -8.004 1.644 1.00 98.50 158 LEU A N 1
ATOM 1253 C CA . LEU A 1 158 ? 3.003 -7.175 0.464 1.00 98.50 158 LEU A CA 1
ATOM 1254 C C . LEU A 1 158 ? 3.692 -7.960 -0.647 1.00 98.50 158 LEU A C 1
ATOM 1256 O O . LEU A 1 158 ? 4.720 -8.584 -0.408 1.00 98.50 158 LEU A O 1
ATOM 1260 N N . ARG A 1 159 ? 3.196 -7.822 -1.876 1.00 97.81 159 ARG A N 1
ATOM 1261 C CA . ARG A 1 159 ? 3.951 -8.141 -3.094 1.00 97.81 159 ARG A CA 1
ATOM 1262 C C . ARG A 1 159 ? 3.930 -6.926 -4.002 1.00 97.81 159 ARG A C 1
ATOM 1264 O O . ARG A 1 159 ? 2.880 -6.320 -4.217 1.00 97.81 159 ARG A O 1
ATOM 1271 N N . ILE A 1 160 ? 5.101 -6.522 -4.467 1.00 97.12 160 ILE A N 1
ATOM 1272 C CA . ILE A 1 160 ? 5.290 -5.248 -5.146 1.00 97.12 160 ILE A CA 1
ATOM 1273 C C . ILE A 1 160 ? 6.064 -5.472 -6.432 1.00 97.12 160 ILE A C 1
ATOM 1275 O O . ILE A 1 160 ? 7.157 -6.027 -6.398 1.00 97.12 160 ILE A O 1
ATOM 1279 N N . PHE A 1 161 ? 5.528 -4.985 -7.544 1.00 95.06 161 PHE A N 1
ATOM 1280 C CA . PHE A 1 161 ? 6.147 -5.054 -8.861 1.00 95.06 161 PHE A CA 1
ATOM 1281 C C . PHE A 1 161 ? 6.553 -3.654 -9.298 1.00 95.06 161 PHE A C 1
ATOM 1283 O O . PHE A 1 161 ? 5.734 -2.732 -9.291 1.00 95.06 161 PHE A O 1
ATOM 1290 N N . VAL A 1 162 ? 7.814 -3.494 -9.685 1.00 92.75 162 VAL A N 1
ATOM 1291 C CA . VAL A 1 162 ? 8.374 -2.226 -10.150 1.00 92.75 162 VAL A CA 1
ATOM 1292 C C . VAL A 1 162 ? 8.835 -2.391 -11.594 1.00 92.75 162 VAL A C 1
ATOM 1294 O O . VAL A 1 162 ? 9.767 -3.151 -11.875 1.00 92.75 162 VAL A O 1
ATOM 1297 N N . ARG A 1 163 ? 8.193 -1.652 -12.504 1.00 89.75 163 ARG A N 1
ATOM 1298 C CA . ARG A 1 163 ? 8.463 -1.663 -13.946 1.00 89.75 163 ARG A CA 1
ATOM 1299 C C . ARG A 1 163 ? 8.881 -0.279 -14.423 1.00 89.75 163 ARG A C 1
ATOM 1301 O O . ARG A 1 163 ? 8.093 0.664 -14.391 1.00 89.75 163 ARG A O 1
ATOM 1308 N N . ASP A 1 164 ? 10.115 -0.179 -14.902 1.00 86.44 164 ASP A N 1
ATOM 1309 C CA . ASP A 1 164 ? 10.632 1.020 -15.563 1.00 86.44 164 ASP A CA 1
ATOM 1310 C C . ASP A 1 164 ? 10.067 1.104 -16.992 1.00 86.44 164 ASP A C 1
ATOM 1312 O O . ASP A 1 164 ? 10.233 0.172 -17.784 1.00 86.44 164 ASP A O 1
ATOM 1316 N N . GLN A 1 165 ? 9.380 2.203 -17.316 1.00 78.81 165 GLN A N 1
ATOM 1317 C CA . GLN A 1 165 ? 8.738 2.400 -18.617 1.00 78.81 165 GLN A CA 1
ATOM 1318 C C . GLN A 1 165 ? 9.585 3.221 -19.592 1.00 78.81 165 GLN A C 1
ATOM 1320 O O . GLN A 1 165 ? 9.099 3.480 -20.689 1.00 78.81 165 GLN A O 1
ATOM 1325 N N . LYS A 1 166 ? 10.852 3.561 -19.284 1.00 68.31 166 LYS A N 1
ATOM 1326 C CA . LYS A 1 166 ? 11.733 4.454 -20.082 1.00 68.31 166 LYS A CA 1
ATOM 1327 C C . LYS A 1 166 ? 11.739 4.242 -21.601 1.00 68.31 166 LYS A C 1
ATOM 1329 O O . LYS A 1 166 ? 12.064 5.168 -22.336 1.00 68.31 166 LYS A O 1
ATOM 1334 N N . LYS A 1 167 ? 11.424 3.038 -22.091 1.00 57.59 167 LYS A N 1
ATOM 1335 C CA . LYS A 1 167 ? 11.337 2.725 -23.531 1.00 57.59 167 LYS A CA 1
ATOM 1336 C C . LYS A 1 167 ? 10.030 3.184 -24.203 1.00 57.59 167 LYS A C 1
ATOM 1338 O O . LYS A 1 167 ? 9.987 3.243 -25.426 1.00 57.59 167 LYS A O 1
ATOM 1343 N N . VAL A 1 168 ? 8.986 3.476 -23.429 1.00 60.38 168 VAL A N 1
ATOM 1344 C CA . VAL A 1 168 ? 7.629 3.844 -23.872 1.00 60.38 168 VAL A CA 1
ATOM 1345 C C . VAL A 1 168 ? 7.292 5.278 -23.450 1.00 60.38 168 VAL A C 1
ATOM 1347 O O . VAL A 1 168 ? 6.782 6.054 -24.255 1.00 60.38 168 VAL A O 1
ATOM 1350 N N . ASN A 1 169 ? 7.614 5.651 -22.210 1.00 63.00 169 ASN A N 1
ATOM 1351 C CA . ASN A 1 169 ? 7.575 7.012 -21.669 1.00 63.00 169 ASN A CA 1
ATOM 1352 C C . ASN A 1 169 ? 8.546 7.093 -20.470 1.00 63.00 169 ASN A C 1
ATOM 1354 O O . ASN A 1 169 ? 8.905 6.072 -19.904 1.00 63.00 169 ASN A O 1
ATOM 1358 N N . SER A 1 170 ? 9.008 8.269 -20.042 1.00 60.28 170 SER A N 1
ATOM 1359 C CA . SER A 1 170 ? 9.949 8.380 -18.900 1.00 60.28 170 SER A CA 1
ATOM 1360 C C . SER A 1 170 ? 9.347 7.998 -17.529 1.00 60.28 170 SER A C 1
ATOM 1362 O O . SER A 1 170 ? 9.921 8.338 -16.492 1.00 60.28 170 SER A O 1
ATOM 1364 N N . GLY A 1 171 ? 8.185 7.340 -17.506 1.00 78.88 171 GLY A N 1
ATOM 1365 C CA . GLY A 1 171 ? 7.426 7.007 -16.309 1.00 78.88 171 GLY A CA 1
ATOM 1366 C C . GLY A 1 171 ? 7.885 5.726 -15.617 1.00 78.88 171 GLY A C 1
ATOM 1367 O O . GLY A 1 171 ? 8.727 4.963 -16.100 1.00 78.88 171 GLY A O 1
ATOM 1368 N N . LEU A 1 172 ? 7.297 5.487 -14.453 1.00 88.81 172 LEU A N 1
ATOM 1369 C CA . LEU A 1 172 ? 7.530 4.303 -13.641 1.00 88.81 172 LEU A CA 1
ATOM 1370 C C . LEU A 1 172 ? 6.192 3.726 -13.181 1.00 88.81 172 LEU A C 1
ATOM 1372 O O . LEU A 1 172 ? 5.304 4.456 -12.746 1.00 88.81 172 LEU A O 1
ATOM 1376 N N . ILE A 1 173 ? 6.067 2.405 -13.243 1.00 90.94 173 ILE A N 1
ATOM 1377 C CA . ILE A 1 173 ? 4.931 1.677 -12.691 1.00 90.94 173 ILE A CA 1
ATOM 1378 C C . ILE A 1 173 ? 5.355 0.986 -11.400 1.00 90.94 173 ILE A C 1
ATOM 1380 O O . ILE A 1 173 ? 6.327 0.230 -11.378 1.00 90.94 173 ILE A O 1
ATOM 1384 N N . VAL A 1 174 ? 4.583 1.214 -10.340 1.00 94.19 174 VAL A N 1
ATOM 1385 C CA . VAL A 1 174 ? 4.682 0.478 -9.079 1.00 94.19 174 VAL A CA 1
ATOM 1386 C C . VAL A 1 174 ? 3.317 -0.128 -8.777 1.00 94.19 174 VAL A C 1
ATOM 1388 O O . VAL A 1 174 ? 2.364 0.591 -8.486 1.00 94.19 174 VAL A O 1
ATOM 1391 N N . PHE A 1 175 ? 3.208 -1.450 -8.869 1.00 96.25 175 PHE A N 1
ATOM 1392 C CA . PHE A 1 175 ? 1.993 -2.182 -8.526 1.00 96.25 175 PHE A CA 1
ATOM 1393 C C . PHE A 1 175 ? 2.168 -2.858 -7.173 1.00 96.25 175 PHE A C 1
ATOM 1395 O O . PHE A 1 175 ? 3.078 -3.663 -7.002 1.00 96.25 175 PHE A O 1
ATOM 1402 N N . VAL A 1 176 ? 1.313 -2.516 -6.216 1.00 97.81 176 VAL A N 1
ATOM 1403 C CA . VAL A 1 176 ? 1.386 -2.984 -4.832 1.00 97.81 176 VAL A CA 1
ATOM 1404 C C . VAL A 1 176 ? 0.146 -3.795 -4.518 1.00 97.81 176 VAL A C 1
ATOM 1406 O O . VAL A 1 176 ? -0.980 -3.327 -4.676 1.00 97.81 176 VAL A O 1
ATOM 1409 N N . GLU A 1 177 ? 0.360 -4.997 -4.018 1.00 98.31 177 GLU A N 1
ATOM 1410 C CA . GLU A 1 177 ? -0.665 -5.887 -3.502 1.00 98.31 177 GLU A CA 1
ATOM 1411 C C . GLU A 1 177 ? -0.538 -5.944 -1.985 1.00 98.31 177 GLU A C 1
ATOM 1413 O O . GLU A 1 177 ? 0.571 -6.073 -1.469 1.00 98.31 177 GLU A O 1
ATOM 1418 N N . ALA A 1 178 ? -1.656 -5.840 -1.270 1.00 98.62 178 ALA A N 1
ATOM 1419 C CA . ALA A 1 178 ? -1.678 -5.848 0.184 1.00 98.62 178 ALA A CA 1
ATOM 1420 C C . ALA A 1 178 ? -2.828 -6.717 0.702 1.00 98.62 178 ALA A C 1
ATOM 1422 O O . ALA A 1 178 ? -3.979 -6.578 0.274 1.00 98.62 178 ALA A O 1
ATOM 1423 N N . SER A 1 179 ? -2.525 -7.623 1.629 1.00 98.56 179 SER A N 1
ATOM 1424 C CA . SER A 1 179 ? -3.525 -8.493 2.252 1.00 98.56 179 SER A CA 1
ATOM 1425 C C . SER A 1 179 ? -3.033 -9.041 3.591 1.00 98.56 179 SER A C 1
ATOM 1427 O O . SER A 1 179 ? -1.856 -9.368 3.699 1.00 98.56 179 SER A O 1
ATOM 1429 N N . PRO A 1 180 ? -3.898 -9.238 4.600 1.00 98.31 180 PRO A N 1
ATOM 1430 C CA . PRO A 1 180 ? -3.530 -10.013 5.785 1.00 98.31 180 PRO A CA 1
ATOM 1431 C C . PRO A 1 180 ? -3.483 -11.529 5.516 1.00 98.31 180 PRO A C 1
ATOM 1433 O O . PRO A 1 180 ? -3.087 -12.291 6.393 1.00 98.31 180 PRO A O 1
ATOM 1436 N N . GLN A 1 181 ? -3.925 -11.989 4.337 1.00 98.12 181 GLN A N 1
ATOM 1437 C CA . GLN A 1 181 ? -3.944 -13.412 3.989 1.00 98.12 181 GLN A CA 1
ATOM 1438 C C . GLN A 1 181 ? -2.550 -13.922 3.591 1.00 98.12 181 GLN A C 1
ATOM 1440 O O . GLN A 1 181 ? -1.844 -13.221 2.860 1.00 98.12 181 GLN A O 1
ATOM 1445 N N . PRO A 1 182 ? -2.173 -15.160 3.966 1.00 97.19 182 PRO A N 1
ATOM 1446 C CA . PRO A 1 182 ? -0.886 -15.744 3.583 1.00 97.19 182 PRO A CA 1
ATOM 1447 C C . PRO A 1 182 ? -0.745 -15.859 2.057 1.00 97.19 182 PRO A C 1
ATOM 1449 O O . PRO A 1 182 ? -1.743 -16.028 1.360 1.00 97.19 182 PRO A O 1
ATOM 1452 N N . TYR A 1 183 ? 0.486 -15.830 1.532 1.00 95.94 183 TYR A N 1
ATOM 1453 C CA . TYR A 1 183 ? 0.778 -15.833 0.082 1.00 95.94 183 TYR A CA 1
ATOM 1454 C C . TYR A 1 183 ? 0.181 -17.009 -0.717 1.00 95.94 183 TYR A C 1
ATOM 1456 O O . TYR A 1 183 ? 0.035 -16.922 -1.932 1.00 95.94 183 TYR A O 1
ATOM 1464 N N . ASN A 1 184 ? -0.174 -18.118 -0.062 1.00 95.31 184 ASN A N 1
ATOM 1465 C CA . ASN A 1 184 ? -0.808 -19.273 -0.709 1.00 95.31 184 ASN A CA 1
ATOM 1466 C C . ASN A 1 184 ? -2.345 -19.178 -0.790 1.00 95.31 184 ASN A C 1
ATOM 1468 O O . ASN A 1 184 ? -2.983 -20.055 -1.383 1.00 95.31 184 ASN A O 1
ATOM 1472 N N . ASP A 1 185 ? -2.944 -18.141 -0.206 1.00 96.94 185 ASP A N 1
ATOM 1473 C CA . ASP A 1 185 ? -4.380 -17.911 -0.251 1.00 96.94 185 ASP A CA 1
ATOM 1474 C C . ASP A 1 185 ? -4.855 -17.544 -1.672 1.00 96.94 185 ASP A C 1
ATOM 1476 O O . ASP A 1 185 ? -4.111 -17.040 -2.517 1.00 96.94 185 ASP A O 1
ATOM 1480 N N . LYS A 1 186 ? -6.132 -17.802 -1.966 1.00 94.88 186 LYS A N 1
ATOM 1481 C CA . LYS A 1 186 ? -6.714 -17.534 -3.285 1.00 94.88 186 LYS A CA 1
ATOM 1482 C C . LYS A 1 186 ? -6.799 -16.044 -3.628 1.00 94.88 186 LYS A C 1
ATOM 1484 O O . LYS A 1 186 ? -6.872 -15.746 -4.821 1.00 94.88 186 LYS A O 1
ATOM 1489 N N . VAL A 1 187 ? -6.764 -15.125 -2.655 1.00 95.06 187 VAL A N 1
ATOM 1490 C CA . VAL A 1 187 ? -6.740 -13.676 -2.935 1.00 95.06 187 VAL A CA 1
ATOM 1491 C C . VAL A 1 187 ? -5.575 -13.279 -3.842 1.00 95.06 187 VAL A C 1
ATOM 1493 O O . VAL A 1 187 ? -5.758 -12.476 -4.756 1.00 95.06 187 VAL A O 1
ATOM 1496 N N . TRP A 1 188 ? -4.421 -13.928 -3.683 1.00 96.19 188 TRP A N 1
ATOM 1497 C CA . TRP A 1 188 ? -3.218 -13.662 -4.473 1.00 96.19 188 TRP A CA 1
ATOM 1498 C C . TRP A 1 188 ? -3.383 -14.024 -5.951 1.00 96.19 188 TRP A C 1
ATOM 1500 O O . TRP A 1 188 ? -2.877 -13.319 -6.818 1.00 96.19 188 TRP A O 1
ATOM 1510 N N . ARG A 1 189 ? -4.217 -15.023 -6.275 1.00 94.06 189 ARG A N 1
ATOM 1511 C CA . ARG A 1 189 ? -4.554 -15.356 -7.673 1.00 94.06 189 ARG A CA 1
ATOM 1512 C C . ARG A 1 189 ? -5.418 -14.291 -8.349 1.00 94.06 189 ARG A C 1
ATOM 1514 O O . ARG A 1 189 ? -5.350 -14.111 -9.569 1.00 94.06 189 ARG A O 1
ATOM 1521 N N . TYR A 1 190 ? -6.247 -13.583 -7.580 1.00 94.00 190 TYR A N 1
ATOM 1522 C CA . TYR A 1 190 ? -6.962 -12.426 -8.117 1.00 94.00 190 TYR A CA 1
ATOM 1523 C C . TYR A 1 190 ? -5.995 -11.284 -8.395 1.00 94.00 190 TYR A C 1
ATOM 1525 O O . TYR A 1 190 ? -6.102 -10.666 -9.454 1.00 94.00 190 TYR A O 1
ATOM 1533 N N . PHE A 1 191 ? -5.026 -11.050 -7.507 1.00 95.94 191 PHE A N 1
ATOM 1534 C CA . PHE A 1 191 ? -3.984 -10.068 -7.771 1.00 95.94 191 PHE A CA 1
ATOM 1535 C C . PHE A 1 191 ? -3.155 -10.424 -9.007 1.00 95.94 191 PHE A C 1
ATOM 1537 O O . PHE A 1 191 ? -3.016 -9.568 -9.872 1.00 95.94 191 PHE A O 1
ATOM 1544 N N . ASP A 1 192 ? -2.757 -11.690 -9.194 1.00 93.94 192 ASP A N 1
ATOM 1545 C CA . ASP A 1 192 ? -2.074 -12.142 -10.420 1.00 93.94 192 ASP A CA 1
ATOM 1546 C C . ASP A 1 192 ? -2.878 -11.806 -11.686 1.00 93.94 192 ASP A C 1
ATOM 1548 O O . ASP A 1 192 ? -2.327 -11.422 -12.718 1.00 93.94 192 ASP A O 1
ATOM 1552 N N . SER A 1 193 ? -4.202 -11.962 -11.621 1.00 92.75 193 SER A N 1
ATOM 1553 C CA . SER A 1 193 ? -5.098 -11.671 -12.744 1.00 92.75 193 SER A CA 1
ATOM 1554 C C . SER A 1 193 ? -5.183 -10.169 -13.036 1.00 92.75 193 SER A C 1
ATOM 1556 O O . SER A 1 193 ? -5.253 -9.773 -14.198 1.00 92.75 193 SER A O 1
ATOM 1558 N N . ILE A 1 194 ? -5.154 -9.331 -11.995 1.00 94.31 194 ILE A N 1
ATOM 1559 C CA . ILE A 1 194 ? -5.112 -7.869 -12.125 1.00 94.31 194 ILE A CA 1
ATOM 1560 C C . ILE A 1 194 ? -3.742 -7.432 -12.654 1.00 94.31 194 ILE A C 1
ATOM 1562 O O . ILE A 1 194 ? -3.683 -6.658 -13.607 1.00 94.31 194 ILE A O 1
ATOM 1566 N N . TYR A 1 195 ? -2.652 -7.965 -12.104 1.00 93.12 195 TYR A N 1
ATOM 1567 C CA . TYR A 1 195 ? -1.282 -7.674 -12.517 1.00 93.12 195 TYR A CA 1
ATOM 1568 C C . TYR A 1 195 ? -1.056 -7.967 -14.006 1.00 93.12 195 TYR A C 1
ATOM 1570 O O . TYR A 1 195 ? -0.544 -7.122 -14.733 1.00 93.12 195 TYR A O 1
ATOM 1578 N N . LYS A 1 196 ? -1.544 -9.110 -14.504 1.00 90.88 196 LYS A N 1
ATOM 1579 C CA . LYS A 1 196 ? -1.467 -9.478 -15.931 1.00 90.88 196 LYS A CA 1
ATOM 1580 C C . LYS A 1 196 ? -2.196 -8.516 -16.874 1.00 90.88 196 LYS A C 1
ATOM 1582 O O . LYS A 1 196 ? -1.956 -8.567 -18.074 1.00 90.88 196 LYS A O 1
ATOM 1587 N N . SER A 1 197 ? -3.090 -7.665 -16.365 1.00 88.44 197 SER A N 1
ATOM 1588 C CA . SER A 1 197 ? -3.750 -6.624 -17.167 1.00 88.44 197 SER A CA 1
ATOM 1589 C C . SER A 1 197 ? -2.916 -5.348 -17.329 1.00 88.44 197 SER A C 1
ATOM 1591 O O . SER A 1 197 ? -3.297 -4.465 -18.097 1.00 88.44 197 SER A O 1
ATOM 1593 N N . ILE A 1 198 ? -1.798 -5.236 -16.604 1.00 86.38 198 ILE A N 1
ATOM 1594 C CA . ILE A 1 198 ? -0.873 -4.106 -16.677 1.00 86.38 198 ILE A CA 1
ATOM 1595 C C . ILE A 1 198 ? 0.063 -4.339 -17.864 1.00 86.38 198 ILE A C 1
ATOM 1597 O O . ILE A 1 198 ? 1.016 -5.119 -17.770 1.00 86.38 198 ILE A O 1
ATOM 1601 N N . ASN A 1 199 ? -0.225 -3.659 -18.974 1.00 65.50 199 ASN A N 1
ATOM 1602 C CA . ASN A 1 199 ? 0.632 -3.626 -20.163 1.00 65.50 199 ASN A CA 1
ATOM 1603 C C . ASN A 1 199 ? 1.946 -2.885 -19.886 1.00 65.50 199 ASN A C 1
ATOM 1605 O O . ASN A 1 199 ? 1.905 -1.813 -19.245 1.00 65.50 199 ASN A O 1
#

Secondary structure (DSSP, 8-state):
---------------------------------TT-EEEEEEESPTT-TT----EEEEEEEPTTTTSTTSTTTT-EEEEEEESS-TT--GGGHHHHHHHHHHHHHHHHHHHTT--GGGG---EEEEEEE--TT-SSEEEEEEEEEEETTTTEEEEEEEEEEEEE-TTTSS-EEEEEEEESS-TTSHHHHHHHHHHTT--

pLDDT: mean 84.06, std 19.79, range [32.19, 98.69]

Foldseek 3Di:
DDDDDDDDPDDDDPDDDDDDDPPPDPPLAQDAPPQWDKDKDWPPDPLQPVQPFIFMKIKTQDHCCVPPPDQSPVWIKMKGWTAAPPPDDPVCVQVSVQSVQLSVLLVLCVVVVHDSVQFPDWDWDKDWDDDPPDPWTKIWTWIWTAPSSVRDIAIWIKIWTWDQPVVPHSIIMIMITIGSDPCPDCSVVVVVVSVVSRD